Protein AF-A0A087DFX1-F1 (afdb_monomer_lite)

Foldseek 3Di:
DDDDDDDDDDDDDDDDPPDPPPPPDPFAQQDDQCPLLVLLVVLCCVPVVPDDDDPPDRRPSVSVPDLVVLVVLLVVLCVVCVLVDLLSNLVVVLVVVVVVVVVVVPDPPPPPPPPDDPRQQPSLSSNCNSCRRRVPLVSLLSSLLNCLLLACLNRPVSPPPDDPPVVVVCVVVPPPPPPVVVVVLLVVLLVSVVVNCVSCPVPNVVSLVVSLVSCVVCCPGPSNLDDHSNNVNSCVVVLVQVSLLVSQCSNPVVPHDQVSLLVCLVSNCVPPVVSSLCSLCVLVVDCPRPLNVDLDPVSLVSVLVSLVSNCVRVNLVVSLVSLVVSCVVCVVSVVSNVSSVVSNVD

pLDDT: mean 80.33, std 19.15, range [32.19, 97.12]

Radius of gyration: 28.87 Å; chains: 1; bounding box: 100×50×92 Å

Organism: NCBI:txid158787

Secondary structure (DSSP, 8-state):
----PPPPPP------------PPPPPPPP-S-SHHHHHHHHHHHHHH----PPTT----GGGT--HHHHHHHHHHHHHHTTTTSHHHHHHHHHHHHHHHHHHHTT------------STTTHHHHHHHHHHHTT-HHHHHHHHHHHHHHGGGGTSTT-TTS-SSHHHHHTT-TTSS-HHHHHHHHHHHHHHHHHHHHHHGGGHHHHHHHHHHHHHHHTTSGGGSS--HHHHHHHHHTT-HHHHHHHHHHHTTTS--HHHHHHHHHHHTTT-HHHHHHHHHHHHH-TTSHHHH---HHHHHHHHHHHHHHHHHH-HHHHHHHHHHHHHHTTT-HHHHHHHHHHHH-

Structure (mmCIF, N/CA/C/O backbone):
data_AF-A0A087DFX1-F1
#
_entry.id   AF-A0A087DFX1-F1
#
loop_
_atom_site.group_PDB
_atom_site.id
_atom_site.type_symbol
_atom_site.label_atom_id
_atom_site.label_alt_id
_atom_site.label_comp_id
_atom_site.label_asym_id
_atom_site.label_entity_id
_atom_site.label_seq_id
_atom_site.pdbx_PDB_ins_code
_atom_site.Cartn_x
_atom_site.Cartn_y
_atom_site.Cartn_z
_atom_site.occupancy
_atom_site.B_iso_or_equiv
_atom_site.auth_seq_id
_atom_site.auth_comp_id
_atom_site.auth_asym_id
_atom_site.auth_atom_id
_atom_site.pdbx_PDB_model_num
ATOM 1 N N . MET A 1 1 ? 69.824 -25.047 -42.564 1.00 35.78 1 MET A N 1
ATOM 2 C CA . MET A 1 1 ? 69.544 -23.749 -43.206 1.00 35.78 1 MET A CA 1
ATOM 3 C C . MET A 1 1 ? 68.407 -23.956 -44.188 1.00 35.78 1 MET A C 1
ATOM 5 O O . MET A 1 1 ? 68.566 -24.756 -45.096 1.00 35.78 1 MET A O 1
ATOM 9 N N . ASN A 1 2 ? 67.299 -23.268 -43.908 1.00 37.97 2 ASN A N 1
ATOM 10 C CA . ASN A 1 2 ? 66.150 -22.908 -44.745 1.00 37.97 2 ASN A CA 1
ATOM 11 C C . ASN A 1 2 ? 65.329 -24.004 -45.445 1.00 37.97 2 ASN A C 1
ATOM 13 O O . ASN A 1 2 ? 65.629 -24.448 -46.547 1.00 37.97 2 ASN A O 1
ATOM 17 N N . GLU A 1 3 ? 64.238 -24.364 -44.761 1.00 42.69 3 GLU A N 1
ATOM 18 C CA . GLU A 1 3 ? 62.846 -24.115 -45.176 1.00 42.69 3 GLU A CA 1
ATOM 19 C C . GLU A 1 3 ? 62.634 -23.520 -46.581 1.00 42.69 3 GLU A C 1
ATOM 21 O O . GLU A 1 3 ? 63.139 -22.442 -46.875 1.00 42.69 3 GLU A O 1
ATOM 26 N N . HIS A 1 4 ? 61.777 -24.156 -47.385 1.00 43.69 4 HIS A N 1
ATOM 27 C CA . HIS A 1 4 ? 60.617 -23.485 -47.982 1.00 43.69 4 HIS A CA 1
ATOM 28 C C . HIS A 1 4 ? 59.596 -24.522 -48.472 1.00 43.69 4 HIS A C 1
ATOM 30 O O . HIS A 1 4 ? 59.890 -25.382 -49.297 1.00 43.69 4 HIS A O 1
ATOM 36 N N . ALA A 1 5 ? 58.400 -24.430 -47.894 1.00 44.88 5 ALA A N 1
ATOM 37 C CA . ALA A 1 5 ? 57.225 -25.238 -48.172 1.00 44.88 5 ALA A CA 1
ATOM 38 C C . ALA A 1 5 ? 56.493 -24.753 -49.436 1.00 44.88 5 ALA A C 1
ATOM 40 O O . ALA A 1 5 ? 56.293 -23.550 -49.619 1.00 44.88 5 ALA A O 1
ATOM 41 N N . GLU A 1 6 ? 56.057 -25.698 -50.272 1.00 48.00 6 GLU A N 1
ATOM 42 C CA . GLU A 1 6 ? 55.151 -25.466 -51.399 1.00 48.00 6 GLU A CA 1
ATOM 43 C C . GLU A 1 6 ? 53.708 -25.270 -50.913 1.00 48.00 6 GLU A C 1
ATOM 45 O O . GLU A 1 6 ? 53.135 -26.087 -50.191 1.00 48.00 6 GLU A O 1
ATOM 50 N N . LEU A 1 7 ? 53.135 -24.139 -51.322 1.00 43.62 7 LEU A N 1
ATOM 51 C CA . LEU A 1 7 ? 51.779 -23.686 -51.039 1.00 43.62 7 LEU A CA 1
ATOM 52 C C . LEU A 1 7 ? 50.769 -24.303 -52.019 1.00 43.62 7 LEU A C 1
ATOM 54 O O . LEU A 1 7 ? 50.914 -24.195 -53.235 1.00 43.62 7 LEU A O 1
ATOM 58 N N . ALA A 1 8 ? 49.701 -24.877 -51.466 1.00 47.38 8 ALA A N 1
ATOM 59 C CA . ALA A 1 8 ? 48.502 -25.314 -52.179 1.00 47.38 8 ALA A CA 1
ATOM 60 C C . ALA A 1 8 ? 47.674 -24.127 -52.734 1.00 47.38 8 ALA A C 1
ATOM 62 O O . ALA A 1 8 ? 47.676 -23.043 -52.139 1.00 47.38 8 ALA A O 1
ATOM 63 N N . PRO A 1 9 ? 46.893 -24.311 -53.818 1.00 51.72 9 PRO A N 1
ATOM 64 C CA . PRO A 1 9 ? 46.031 -23.263 -54.353 1.00 51.72 9 PRO A CA 1
ATOM 65 C C . PRO A 1 9 ? 44.719 -23.151 -53.556 1.00 51.72 9 PRO A C 1
ATOM 67 O O . PRO A 1 9 ? 43.941 -24.100 -53.452 1.00 51.72 9 PRO A O 1
ATOM 70 N N . LYS A 1 10 ? 44.451 -21.956 -53.013 1.00 45.16 10 LYS A N 1
ATOM 71 C CA . LYS A 1 10 ? 43.160 -21.581 -52.418 1.00 45.16 10 LYS A CA 1
ATOM 72 C C . LYS A 1 10 ? 42.107 -21.388 -53.512 1.00 45.16 10 LYS A C 1
ATOM 74 O O . LYS A 1 10 ? 42.226 -20.510 -54.362 1.00 45.16 10 LYS A O 1
ATOM 79 N N . VAL A 1 11 ? 41.050 -22.190 -53.429 1.00 43.72 11 VAL A N 1
ATOM 80 C CA . VAL A 1 11 ? 39.790 -22.043 -54.164 1.00 43.72 11 VAL A CA 1
ATOM 81 C C . VAL A 1 11 ? 39.104 -20.747 -53.722 1.00 43.72 11 VAL A C 1
ATOM 83 O O . VAL A 1 11 ? 38.684 -20.615 -52.575 1.00 43.72 11 VAL A O 1
ATOM 86 N N . ALA A 1 12 ? 38.989 -19.783 -54.634 1.00 42.34 12 ALA A N 1
ATOM 87 C CA . ALA A 1 12 ? 38.185 -18.583 -54.448 1.00 42.34 12 ALA A CA 1
ATOM 88 C C . ALA A 1 12 ? 36.711 -18.906 -54.749 1.00 42.34 12 ALA A C 1
ATOM 90 O O . ALA A 1 12 ? 36.272 -18.853 -55.898 1.00 42.34 12 ALA A O 1
ATOM 91 N N . GLN A 1 13 ? 35.941 -19.259 -53.718 1.00 44.84 13 GLN A N 1
ATOM 92 C CA . GLN A 1 13 ? 34.481 -19.259 -53.801 1.00 44.84 13 GLN A CA 1
ATOM 93 C C . GLN A 1 13 ? 33.983 -17.809 -53.752 1.00 44.84 13 GLN A C 1
ATOM 95 O O . GLN A 1 13 ? 34.101 -17.122 -52.739 1.00 44.84 13 GLN A O 1
ATOM 100 N N . ARG A 1 14 ? 33.443 -17.342 -54.883 1.00 40.50 14 ARG A N 1
ATOM 101 C CA . ARG A 1 14 ? 32.631 -16.126 -54.974 1.00 40.50 14 ARG A CA 1
ATOM 102 C C . ARG A 1 14 ? 31.331 -16.359 -54.203 1.00 40.50 14 ARG A C 1
ATOM 104 O O . ARG A 1 14 ? 30.479 -17.108 -54.666 1.00 40.50 14 ARG A O 1
ATOM 111 N N . ILE A 1 15 ? 31.191 -15.717 -53.050 1.00 43.69 15 ILE A N 1
ATOM 112 C CA . ILE A 1 15 ? 29.906 -15.572 -52.367 1.00 43.69 15 ILE A CA 1
ATOM 113 C C . ILE A 1 15 ? 29.205 -14.375 -53.018 1.00 43.69 15 ILE A C 1
ATOM 115 O O . ILE A 1 15 ? 29.691 -13.246 -52.937 1.00 43.69 15 ILE A O 1
ATOM 119 N N . SER A 1 16 ? 28.111 -14.639 -53.731 1.00 42.50 16 SER A N 1
ATOM 120 C CA . SER A 1 16 ? 27.197 -13.612 -54.236 1.00 42.50 16 SER A CA 1
ATOM 121 C C . SER A 1 16 ? 26.512 -12.903 -53.060 1.00 42.50 16 SER A C 1
ATOM 123 O O . SER A 1 16 ? 26.089 -13.586 -52.126 1.00 42.50 16 SER A O 1
ATOM 125 N N . PRO A 1 17 ? 26.358 -11.568 -53.083 1.00 44.06 17 PRO A N 1
ATOM 126 C CA . PRO A 1 17 ? 25.597 -10.854 -52.073 1.00 44.06 17 PRO A CA 1
ATOM 127 C C . PRO A 1 17 ? 24.115 -10.917 -52.453 1.00 44.06 17 PRO A C 1
ATOM 129 O O . PRO A 1 17 ? 23.585 -10.002 -53.079 1.00 44.06 17 PRO A O 1
ATOM 132 N N . GLU A 1 18 ? 23.440 -12.013 -52.109 1.00 41.03 18 GLU A N 1
ATOM 133 C CA . GLU A 1 18 ? 21.983 -11.979 -52.012 1.00 41.03 18 GLU A CA 1
ATOM 134 C C . GLU A 1 18 ? 21.636 -11.192 -50.752 1.00 41.03 18 GLU A C 1
ATOM 136 O O . GLU A 1 18 ? 21.858 -11.614 -49.617 1.00 41.03 18 GLU A O 1
ATOM 141 N N . GLN A 1 19 ? 21.185 -9.968 -51.003 1.00 43.06 19 GLN A N 1
ATOM 142 C CA . GLN A 1 19 ? 20.645 -9.036 -50.038 1.00 43.06 19 GLN A CA 1
ATOM 143 C C . GLN A 1 19 ? 19.479 -9.712 -49.313 1.00 43.06 19 GLN A C 1
ATOM 145 O O . GLN A 1 19 ? 18.351 -9.735 -49.798 1.00 43.06 19 GLN A O 1
ATOM 150 N N . SER A 1 20 ? 19.767 -10.254 -48.132 1.00 43.06 20 SER A N 1
ATOM 151 C CA . SER A 1 20 ? 18.762 -10.511 -47.111 1.00 43.06 20 SER A CA 1
ATOM 152 C C . SER A 1 20 ? 18.214 -9.151 -46.689 1.00 43.06 20 SER A C 1
ATOM 154 O O . SER A 1 20 ? 18.783 -8.487 -45.823 1.00 43.06 20 SER A O 1
ATOM 156 N N . ALA A 1 21 ? 17.151 -8.702 -47.354 1.00 43.16 21 ALA A N 1
ATOM 157 C CA . ALA A 1 21 ? 16.302 -7.638 -46.852 1.00 43.16 21 ALA A CA 1
ATOM 158 C C . ALA A 1 21 ? 15.705 -8.143 -45.534 1.00 43.16 21 ALA A C 1
ATOM 160 O O . ALA A 1 21 ? 14.713 -8.865 -45.516 1.00 43.16 21 ALA A O 1
ATOM 161 N N . VAL A 1 22 ? 16.392 -7.838 -44.433 1.00 47.00 22 VAL A N 1
ATOM 162 C CA . VAL A 1 22 ? 15.823 -7.923 -43.095 1.00 47.00 22 VAL A CA 1
ATOM 163 C C . VAL A 1 22 ? 14.663 -6.938 -43.118 1.00 47.00 22 VAL A C 1
ATOM 165 O O . VAL A 1 22 ? 14.887 -5.731 -43.214 1.00 47.00 22 VAL A O 1
ATOM 168 N N . GLU A 1 23 ? 13.433 -7.454 -43.150 1.00 43.62 23 GLU A N 1
ATOM 169 C CA . GLU A 1 23 ? 12.247 -6.637 -42.908 1.00 43.62 23 GLU A CA 1
ATOM 170 C C . GLU A 1 23 ? 12.511 -5.812 -41.642 1.00 43.62 23 GLU A C 1
ATOM 172 O O . GLU A 1 23 ? 12.995 -6.381 -40.655 1.00 43.62 23 GLU A O 1
ATOM 177 N N . PRO A 1 24 ? 12.279 -4.486 -41.658 1.00 46.62 24 PRO A N 1
ATOM 178 C CA . PRO A 1 24 ? 12.473 -3.680 -40.466 1.00 46.62 24 PRO A CA 1
ATOM 179 C C . PRO A 1 24 ? 11.609 -4.292 -39.368 1.00 46.62 24 PRO A C 1
ATOM 181 O O . PRO A 1 24 ? 10.393 -4.413 -39.532 1.00 46.62 24 PRO A O 1
ATOM 184 N N . ALA A 1 25 ? 12.256 -4.757 -38.296 1.00 57.25 25 ALA A N 1
ATOM 185 C CA . ALA A 1 25 ? 11.564 -5.303 -37.142 1.00 57.25 25 ALA A CA 1
ATOM 186 C C . ALA A 1 25 ? 10.488 -4.291 -36.738 1.00 57.25 25 ALA A C 1
ATOM 188 O O . ALA A 1 25 ? 10.801 -3.116 -36.543 1.00 57.25 25 ALA A O 1
ATOM 189 N N . ALA A 1 26 ? 9.228 -4.733 -36.713 1.00 64.81 26 ALA A N 1
ATOM 190 C CA . ALA A 1 26 ? 8.110 -3.872 -36.360 1.00 64.81 26 ALA A CA 1
ATOM 191 C C . ALA A 1 26 ? 8.433 -3.171 -35.037 1.00 64.81 26 ALA A C 1
ATOM 193 O O . ALA A 1 26 ? 8.832 -3.835 -34.075 1.00 64.81 26 ALA A O 1
ATOM 194 N N . GLU A 1 27 ? 8.311 -1.843 -35.012 1.00 65.56 27 GLU A N 1
ATOM 195 C CA . GLU A 1 27 ? 8.604 -1.079 -33.806 1.00 65.56 27 GLU A CA 1
ATOM 196 C C . GLU A 1 27 ? 7.786 -1.618 -32.627 1.00 65.56 27 GLU A C 1
ATOM 198 O O . GLU A 1 27 ? 6.612 -1.975 -32.802 1.00 65.56 27 GLU A O 1
ATOM 203 N N . PRO A 1 28 ? 8.388 -1.711 -31.428 1.00 70.44 28 PRO A N 1
ATOM 204 C CA . PRO A 1 28 ? 7.688 -2.226 -30.268 1.00 70.44 28 PRO A CA 1
ATOM 205 C C . PRO A 1 28 ? 6.452 -1.369 -29.999 1.00 70.44 28 PRO A C 1
ATOM 207 O O . PRO A 1 28 ? 6.525 -0.140 -29.932 1.00 70.44 28 PRO A O 1
ATOM 210 N N . ALA A 1 29 ? 5.306 -2.033 -29.852 1.00 80.06 29 ALA A N 1
ATOM 211 C CA . ALA A 1 29 ? 4.073 -1.365 -29.477 1.00 80.06 29 ALA A CA 1
ATOM 212 C C . ALA A 1 29 ? 4.237 -0.775 -28.072 1.00 80.06 29 ALA A C 1
ATOM 214 O O . ALA A 1 29 ? 4.512 -1.505 -27.117 1.00 80.06 29 ALA A O 1
ATOM 215 N N . VAL A 1 30 ? 4.051 0.540 -27.959 1.00 82.12 30 VAL A N 1
ATOM 216 C CA . VAL A 1 30 ? 4.026 1.239 -26.672 1.00 82.12 30 VAL A CA 1
ATOM 217 C C . VAL A 1 30 ? 2.924 0.636 -25.798 1.00 82.12 30 VAL A C 1
ATOM 219 O O . VAL A 1 30 ? 1.787 0.468 -26.248 1.00 82.12 30 VAL A O 1
ATOM 222 N N . ILE A 1 31 ? 3.255 0.312 -24.550 1.00 85.75 31 ILE A N 1
ATOM 223 C CA . ILE A 1 31 ? 2.311 -0.205 -23.549 1.00 85.75 31 ILE A CA 1
ATOM 224 C C . ILE A 1 31 ? 2.156 0.787 -22.395 1.00 85.75 31 ILE A C 1
ATOM 226 O O . ILE A 1 31 ? 3.056 1.574 -22.128 1.00 85.75 31 ILE A O 1
ATOM 230 N N . GLY A 1 32 ? 1.034 0.715 -21.677 1.00 80.31 32 GLY A N 1
ATOM 231 C CA . GLY A 1 32 ? 0.743 1.612 -20.552 1.00 80.31 32 GLY A CA 1
ATOM 232 C C . GLY A 1 32 ? -0.141 2.798 -20.939 1.00 80.31 32 GLY A C 1
ATOM 233 O O . GLY A 1 32 ? -0.741 2.824 -22.012 1.00 80.31 32 GLY A O 1
ATOM 234 N N . ASP A 1 33 ? -0.271 3.760 -20.026 1.00 79.81 33 ASP A N 1
ATOM 235 C CA . ASP A 1 33 ? -1.064 4.986 -20.214 1.00 79.81 33 ASP A CA 1
ATOM 236 C C . ASP A 1 33 ? -0.207 6.199 -20.620 1.00 79.81 33 ASP A C 1
ATOM 238 O O . ASP A 1 33 ? -0.719 7.315 -20.801 1.00 79.81 33 ASP A O 1
ATOM 242 N N . GLY A 1 34 ? 1.102 5.983 -20.762 1.00 85.00 34 GLY A N 1
ATOM 243 C CA . GLY A 1 34 ? 2.087 6.982 -21.148 1.00 85.00 34 GLY A CA 1
ATOM 244 C C . GLY A 1 34 ? 2.304 8.070 -20.106 1.00 85.00 34 GLY A C 1
ATOM 245 O O . GLY A 1 34 ? 2.807 9.142 -20.441 1.00 85.00 34 GLY A O 1
ATOM 246 N N . GLU A 1 35 ? 1.871 7.843 -18.863 1.00 88.00 35 GLU A N 1
ATOM 247 C CA . GLU A 1 35 ? 2.030 8.793 -17.762 1.00 88.00 35 GLU A CA 1
ATOM 248 C C . GLU A 1 35 ? 3.508 9.053 -17.468 1.00 88.00 35 GLU A C 1
ATOM 250 O O . GLU A 1 35 ? 3.911 10.211 -17.357 1.00 88.00 35 GLU A O 1
ATOM 255 N N . ALA A 1 36 ? 4.330 8.001 -17.430 1.00 89.62 36 ALA A N 1
ATOM 256 C CA . ALA A 1 36 ? 5.760 8.149 -17.201 1.00 89.62 36 ALA A CA 1
ATOM 257 C C . ALA A 1 36 ? 6.455 8.830 -18.383 1.00 89.62 36 ALA A C 1
ATOM 259 O O . ALA A 1 36 ? 7.295 9.705 -18.173 1.00 89.62 36 ALA A O 1
ATOM 260 N N . GLY A 1 37 ? 6.050 8.507 -19.617 1.00 88.81 37 GLY A N 1
ATOM 261 C CA . GLY A 1 37 ? 6.480 9.242 -20.808 1.00 88.81 37 GLY A CA 1
ATOM 262 C C . GLY A 1 37 ? 6.164 10.743 -20.733 1.00 88.81 37 GLY A C 1
ATOM 263 O O . GLY A 1 37 ? 7.028 11.559 -21.051 1.00 88.81 37 GLY A O 1
ATOM 264 N N . ARG A 1 38 ? 4.965 11.123 -20.250 1.00 88.12 38 ARG A N 1
ATOM 265 C CA . ARG A 1 38 ? 4.564 12.541 -20.102 1.00 88.12 38 ARG A CA 1
ATOM 266 C C . ARG A 1 38 ? 5.442 13.233 -19.078 1.00 88.12 38 ARG A C 1
ATOM 268 O O . ARG A 1 38 ? 5.981 14.292 -19.365 1.00 88.12 38 ARG A O 1
ATOM 275 N N . ALA A 1 39 ? 5.629 12.604 -17.922 1.00 88.50 39 ALA A N 1
ATOM 276 C CA . ALA A 1 39 ? 6.473 13.147 -16.867 1.00 88.50 39 ALA A CA 1
ATOM 277 C C . ALA A 1 39 ? 7.935 13.298 -17.324 1.00 88.50 39 ALA A C 1
ATOM 279 O O . ALA A 1 39 ? 8.561 14.319 -17.052 1.00 88.50 39 ALA A O 1
ATOM 280 N N . ALA A 1 40 ? 8.471 12.318 -18.061 1.00 88.62 40 ALA A N 1
ATOM 281 C CA . ALA A 1 40 ? 9.812 12.390 -18.640 1.00 88.62 40 ALA A CA 1
ATOM 282 C C . ALA A 1 40 ? 9.940 13.542 -19.648 1.00 88.62 40 ALA A C 1
ATOM 284 O O . ALA A 1 40 ? 10.932 14.274 -19.620 1.00 88.62 40 ALA A O 1
ATOM 285 N N . TYR A 1 41 ? 8.930 13.729 -20.503 1.00 86.69 41 TYR A N 1
ATOM 286 C CA . TYR A 1 41 ? 8.877 14.836 -21.456 1.00 86.69 41 TYR A CA 1
ATOM 287 C C . TYR A 1 41 ? 8.798 16.192 -20.746 1.00 86.69 41 TYR A C 1
ATOM 289 O O . TYR A 1 41 ? 9.614 17.067 -21.022 1.00 86.69 41 TYR A O 1
ATOM 297 N N . GLU A 1 42 ? 7.864 16.361 -19.807 1.00 85.06 42 GLU A N 1
ATOM 298 C CA . GLU A 1 42 ? 7.692 17.597 -19.031 1.00 85.06 42 GLU A CA 1
ATOM 299 C C . GLU A 1 42 ? 8.974 17.959 -18.278 1.00 85.06 42 GLU A C 1
ATOM 301 O O . GLU A 1 42 ? 9.407 19.112 -18.291 1.00 85.06 42 GLU A O 1
ATOM 306 N N . TYR A 1 43 ? 9.634 16.968 -17.677 1.00 86.62 43 TYR A N 1
ATOM 307 C CA . TYR A 1 43 ? 10.937 17.157 -17.054 1.00 86.62 43 TYR A CA 1
ATOM 308 C C . TYR A 1 43 ? 11.988 17.637 -18.061 1.00 86.62 43 TYR A C 1
ATOM 310 O O . TYR A 1 43 ? 12.680 18.625 -17.808 1.00 86.62 43 TYR A O 1
ATOM 318 N N . ALA A 1 44 ? 12.098 16.975 -19.216 1.00 84.88 44 ALA A N 1
ATOM 319 C CA . ALA A 1 44 ? 13.069 17.346 -20.236 1.00 84.88 44 ALA A CA 1
ATOM 320 C C . ALA A 1 44 ? 12.805 18.758 -20.792 1.00 84.88 44 ALA A C 1
ATOM 322 O O . ALA A 1 44 ? 13.740 19.534 -20.989 1.00 84.88 44 ALA A O 1
ATOM 323 N N . GLN A 1 45 ? 11.537 19.121 -20.980 1.00 81.88 45 GLN A N 1
ATOM 324 C CA . GLN A 1 45 ? 11.112 20.447 -21.415 1.00 81.88 45 GLN A CA 1
ATOM 325 C C . GLN A 1 45 ? 11.484 21.524 -20.393 1.00 81.88 45 GLN A C 1
ATOM 327 O O . GLN A 1 45 ? 12.125 22.513 -20.746 1.00 81.88 45 GLN A O 1
ATOM 332 N N . ASN A 1 46 ? 11.131 21.313 -19.124 1.00 83.31 46 ASN A N 1
ATOM 333 C CA . ASN A 1 46 ? 11.383 22.276 -18.055 1.00 83.31 46 ASN A CA 1
ATOM 334 C C . ASN A 1 46 ? 12.878 22.450 -17.772 1.00 83.31 46 ASN A C 1
ATOM 336 O O . ASN A 1 46 ? 13.314 23.541 -17.411 1.00 83.31 46 ASN A O 1
ATOM 340 N N . ARG A 1 47 ? 13.668 21.379 -17.915 1.00 83.62 47 ARG A N 1
ATOM 341 C CA . ARG A 1 47 ? 15.086 21.379 -17.540 1.00 83.62 47 ARG A CA 1
ATOM 342 C C . ARG A 1 47 ? 16.028 21.762 -18.678 1.00 83.62 47 ARG A C 1
ATOM 344 O O . ARG A 1 47 ? 17.075 22.341 -18.402 1.00 83.62 47 ARG A O 1
ATOM 351 N N . PHE A 1 48 ? 15.679 21.430 -19.920 1.00 82.12 48 PHE A N 1
ATOM 352 C CA . PHE A 1 48 ? 16.548 21.611 -21.089 1.00 82.12 48 PHE A CA 1
ATOM 353 C C . PHE A 1 48 ? 15.965 22.555 -22.150 1.00 82.12 48 PHE A C 1
ATOM 355 O O . PHE A 1 48 ? 16.511 22.629 -23.247 1.00 82.12 48 PHE A O 1
ATOM 362 N N . GLU A 1 49 ? 14.877 23.268 -21.835 1.00 77.12 49 GLU A N 1
ATOM 363 C CA . GLU A 1 49 ? 14.236 24.257 -22.718 1.00 77.12 49 GLU A CA 1
ATOM 364 C C . GLU A 1 49 ? 13.840 23.684 -24.095 1.00 77.12 49 GLU A C 1
ATOM 366 O O . GLU A 1 49 ? 13.908 24.363 -25.122 1.00 77.12 49 GLU A O 1
ATOM 371 N N . LEU A 1 50 ? 13.417 22.413 -24.136 1.00 70.94 50 LEU A N 1
ATOM 372 C CA . LEU A 1 50 ? 12.901 21.807 -25.367 1.00 70.94 50 LEU A CA 1
ATOM 373 C C . LEU A 1 50 ? 11.621 22.529 -25.831 1.00 70.94 50 LEU A C 1
ATOM 375 O O . LEU A 1 50 ? 10.852 23.055 -25.024 1.00 70.94 50 LEU A O 1
ATOM 379 N N . LEU A 1 51 ? 11.385 22.558 -27.148 1.00 62.69 51 LEU A N 1
ATOM 380 C CA . LEU A 1 51 ? 10.225 23.232 -27.743 1.00 62.69 51 LEU A CA 1
ATOM 381 C C . LEU A 1 51 ? 8.906 22.691 -27.172 1.00 62.69 51 LEU A C 1
ATOM 383 O O . LEU A 1 51 ? 8.658 21.484 -27.179 1.00 62.69 51 LEU A O 1
ATOM 387 N N . SER A 1 52 ? 8.047 23.609 -26.727 1.00 57.28 52 SER A N 1
ATOM 388 C CA . SER A 1 52 ? 6.721 23.310 -26.191 1.00 57.28 52 SER A CA 1
ATOM 389 C C . SER A 1 52 ? 5.779 22.819 -27.286 1.00 57.28 52 SER A C 1
ATOM 391 O O . SER A 1 52 ? 5.416 23.586 -28.181 1.00 57.28 52 SER A O 1
ATOM 393 N N . PHE A 1 53 ? 5.320 21.573 -27.193 1.00 55.06 53 PHE A N 1
ATOM 394 C CA . PHE A 1 53 ? 4.189 21.100 -27.991 1.00 55.06 53 PHE A CA 1
ATOM 395 C C . PHE A 1 53 ? 2.867 21.295 -27.234 1.00 55.06 53 PHE A C 1
ATOM 397 O O . PHE A 1 53 ? 2.824 21.341 -26.006 1.00 55.06 53 PHE A O 1
ATOM 404 N N . GLY A 1 54 ? 1.775 21.494 -27.978 1.00 51.66 54 GLY A N 1
ATOM 405 C CA . GLY A 1 54 ? 0.461 21.789 -27.404 1.00 51.66 54 GLY A CA 1
ATOM 406 C C . GLY A 1 54 ? -0.081 20.639 -26.548 1.00 51.66 54 GLY A C 1
ATOM 407 O O . GLY A 1 54 ? 0.050 19.471 -26.908 1.00 51.66 54 GLY A O 1
ATOM 408 N N . ALA A 1 55 ? -0.730 20.979 -25.432 1.00 48.47 55 ALA A N 1
ATOM 409 C CA . ALA A 1 55 ? -1.409 20.016 -24.570 1.00 48.47 55 ALA A CA 1
ATOM 410 C C . ALA A 1 55 ? -2.437 19.197 -25.378 1.00 48.47 55 ALA A C 1
ATOM 412 O O . ALA A 1 55 ? -3.366 19.764 -25.953 1.00 48.47 55 ALA A O 1
ATOM 413 N N . GLY A 1 56 ? -2.269 17.871 -25.421 1.00 53.94 56 GLY A N 1
ATOM 414 C CA . GLY A 1 56 ? -3.213 16.947 -26.068 1.00 53.94 56 GLY A CA 1
ATOM 415 C C . GLY A 1 56 ? -2.626 16.009 -27.125 1.00 53.94 56 GLY A C 1
ATOM 416 O O . GLY A 1 56 ? -3.368 15.193 -27.668 1.00 53.94 56 GLY A O 1
ATOM 417 N N . ILE A 1 57 ? -1.325 16.085 -27.413 1.00 55.72 57 ILE A N 1
ATOM 418 C CA . ILE A 1 57 ? -0.644 15.093 -28.257 1.00 55.72 57 ILE A CA 1
ATOM 419 C C . ILE A 1 57 ? -0.320 13.867 -27.378 1.00 55.72 57 ILE A C 1
ATOM 421 O O . ILE A 1 57 ? 0.178 14.055 -26.263 1.00 55.72 57 ILE A O 1
ATOM 425 N N . PRO A 1 58 ? -0.636 12.623 -27.800 1.00 56.72 58 PRO A N 1
ATOM 426 C CA . PRO A 1 58 ? -0.165 11.426 -27.101 1.00 56.72 58 PRO A CA 1
ATOM 427 C C . PRO A 1 58 ? 1.356 11.494 -26.940 1.00 56.72 58 PRO A C 1
ATOM 429 O O . PRO A 1 58 ? 2.021 12.071 -27.794 1.00 56.72 58 PRO A O 1
ATOM 432 N N . CYS A 1 59 ? 1.900 10.938 -25.853 1.00 62.44 59 CYS A N 1
ATOM 433 C CA . CYS A 1 59 ? 3.347 10.898 -25.649 1.00 62.44 59 CYS A CA 1
ATOM 434 C C . CYS A 1 59 ? 4.044 10.302 -26.854 1.00 62.44 59 CYS A C 1
ATOM 436 O O . CYS A 1 59 ? 4.034 9.087 -27.046 1.00 62.44 59 CYS A O 1
ATOM 438 N N . ASP A 1 60 ? 4.658 11.168 -27.638 1.00 73.62 60 ASP A N 1
ATOM 439 C CA . ASP A 1 60 ? 5.552 10.755 -28.685 1.00 73.62 60 ASP A CA 1
ATOM 440 C C . ASP A 1 60 ? 6.932 10.637 -28.041 1.00 73.62 60 ASP A C 1
ATOM 442 O O . ASP A 1 60 ? 7.672 11.608 -27.889 1.00 73.62 60 ASP A O 1
ATOM 446 N N . TYR A 1 61 ? 7.221 9.437 -27.539 1.00 79.38 61 TYR A N 1
ATOM 447 C CA . TYR A 1 61 ? 8.501 9.107 -26.912 1.00 79.38 61 TYR A CA 1
ATOM 448 C C . TYR A 1 61 ? 9.682 9.393 -27.843 1.00 79.38 61 TYR A C 1
ATOM 450 O O . TYR A 1 61 ? 10.781 9.652 -27.346 1.00 79.38 61 TYR A O 1
ATOM 458 N N . ASP A 1 62 ? 9.441 9.399 -29.157 1.00 82.00 62 ASP A N 1
ATOM 459 C CA . ASP A 1 62 ? 10.444 9.670 -30.181 1.00 82.00 62 ASP A CA 1
ATOM 460 C C . ASP A 1 62 ? 10.812 11.165 -30.235 1.00 82.00 62 ASP A C 1
ATOM 462 O O . ASP A 1 62 ? 11.863 11.524 -30.765 1.00 82.00 62 ASP A O 1
ATOM 466 N N . LEU A 1 63 ? 10.012 12.046 -29.612 1.00 78.56 63 LEU A N 1
ATOM 467 C CA . LEU A 1 63 ? 10.378 13.452 -29.383 1.00 78.56 63 LEU A CA 1
ATOM 468 C C . LEU A 1 63 ? 11.438 13.622 -28.294 1.00 78.56 63 LEU A C 1
ATOM 470 O O . LEU A 1 63 ? 12.132 14.638 -28.281 1.00 78.56 63 LEU A O 1
ATOM 474 N N . ILE A 1 64 ? 11.531 12.675 -27.356 1.00 82.00 64 ILE A N 1
ATOM 475 C CA . ILE A 1 64 ? 12.544 12.712 -26.300 1.00 82.00 64 ILE A CA 1
ATOM 476 C C . ILE A 1 64 ? 13.802 12.007 -26.808 1.00 82.00 64 ILE A C 1
ATOM 478 O O . ILE A 1 64 ? 14.890 12.583 -26.777 1.00 82.00 64 ILE A O 1
ATOM 482 N N . MET A 1 65 ? 13.656 10.747 -27.226 1.00 86.62 65 MET A N 1
ATOM 483 C CA . MET A 1 65 ? 14.758 9.852 -27.572 1.00 86.62 65 MET A CA 1
ATOM 484 C C . MET A 1 65 ? 14.303 8.804 -28.582 1.00 86.62 65 MET A C 1
ATOM 486 O O . MET A 1 65 ? 13.164 8.345 -28.533 1.00 86.62 65 MET A O 1
ATOM 490 N N . ASP A 1 66 ? 15.211 8.371 -29.451 1.00 89.75 66 ASP A N 1
ATOM 491 C CA . ASP A 1 66 ? 14.945 7.241 -30.340 1.00 89.75 66 ASP A CA 1
ATOM 492 C C . ASP A 1 66 ? 14.901 5.896 -29.580 1.00 89.75 66 ASP A C 1
ATOM 494 O O . ASP A 1 66 ? 15.249 5.788 -28.399 1.00 89.75 66 ASP A O 1
ATOM 498 N N . VAL A 1 67 ? 14.463 4.833 -30.261 1.00 90.69 67 VAL A N 1
ATOM 499 C CA . VAL A 1 67 ? 14.335 3.492 -29.661 1.00 90.69 67 VAL A CA 1
ATOM 500 C C . VAL A 1 67 ? 15.666 2.981 -29.093 1.00 90.69 67 VAL A C 1
ATOM 502 O O . VAL A 1 67 ? 15.689 2.462 -27.978 1.00 90.69 67 VAL A O 1
ATOM 505 N N . ALA A 1 68 ? 16.781 3.156 -29.808 1.00 93.06 68 ALA A N 1
ATOM 506 C CA . ALA A 1 68 ? 18.092 2.661 -29.375 1.00 93.06 68 ALA A CA 1
ATOM 507 C C . ALA A 1 68 ? 18.592 3.398 -28.120 1.00 93.06 68 ALA A C 1
ATOM 509 O O . ALA A 1 68 ? 19.218 2.824 -27.224 1.00 93.06 68 ALA A O 1
ATOM 510 N N . GLN A 1 69 ? 18.280 4.684 -28.027 1.00 94.19 69 GLN A N 1
ATOM 511 C CA . GLN A 1 69 ? 18.533 5.512 -26.864 1.00 94.19 69 GLN A CA 1
ATOM 512 C C . GLN A 1 69 ? 17.693 5.075 -25.651 1.00 94.19 69 GLN A C 1
ATOM 514 O O . GLN A 1 69 ? 18.243 4.952 -24.551 1.00 94.19 69 GLN A O 1
ATOM 519 N N . TRP A 1 70 ? 16.406 4.760 -25.837 1.00 94.62 70 TRP A N 1
ATOM 520 C CA . TRP A 1 70 ? 15.563 4.184 -24.780 1.00 94.62 70 TRP A CA 1
ATOM 521 C C . TRP A 1 70 ? 16.074 2.822 -24.301 1.00 94.62 70 TRP A C 1
ATOM 523 O O . TRP A 1 70 ? 16.091 2.562 -23.095 1.00 94.62 70 TRP A O 1
ATOM 533 N N . GLU A 1 71 ? 16.549 1.964 -25.208 1.00 96.12 71 GLU A N 1
ATOM 534 C CA . GLU A 1 71 ? 17.179 0.686 -24.850 1.00 96.12 71 GLU A CA 1
ATOM 535 C C . GLU A 1 71 ? 18.423 0.890 -23.983 1.00 96.12 71 GLU A C 1
ATOM 537 O O . GLU A 1 71 ? 18.574 0.228 -22.950 1.00 96.12 71 GLU A O 1
ATOM 542 N N . CYS A 1 72 ? 19.280 1.840 -24.366 1.00 96.94 72 CYS A N 1
ATOM 543 C CA . CYS A 1 72 ? 20.482 2.194 -23.621 1.00 96.94 72 CYS A CA 1
ATOM 544 C C . CYS A 1 72 ? 20.143 2.703 -22.210 1.00 96.94 72 CYS A C 1
ATOM 546 O O . CYS A 1 72 ? 20.700 2.217 -21.221 1.00 96.94 72 CYS A O 1
ATOM 548 N N . ILE A 1 73 ? 19.179 3.624 -22.090 1.00 94.56 73 ILE A N 1
ATOM 549 C CA . ILE A 1 73 ? 18.724 4.132 -20.789 1.00 94.56 73 ILE A CA 1
ATOM 550 C C . ILE A 1 73 ? 18.151 3.014 -19.925 1.00 94.56 73 ILE A C 1
ATOM 552 O O . ILE A 1 73 ? 18.525 2.907 -18.754 1.00 94.56 73 ILE A O 1
ATOM 556 N N . ARG A 1 74 ? 17.279 2.165 -20.486 1.00 96.62 74 ARG A N 1
ATOM 557 C CA . ARG A 1 74 ? 16.720 1.012 -19.773 1.00 96.62 74 ARG A CA 1
ATOM 558 C C . ARG A 1 74 ? 17.844 0.152 -19.206 1.00 96.62 74 ARG A C 1
ATOM 560 O O . ARG A 1 74 ? 17.814 -0.170 -18.023 1.00 96.62 74 ARG A O 1
ATOM 567 N N . GLU A 1 75 ? 18.846 -0.201 -20.012 1.00 96.88 75 GLU A N 1
ATOM 568 C CA . GLU A 1 75 ? 19.968 -1.029 -19.558 1.00 96.88 75 GLU A CA 1
ATOM 569 C C . GLU A 1 75 ? 20.757 -0.397 -18.410 1.00 96.88 75 GLU A C 1
ATOM 571 O O . GLU A 1 75 ? 21.072 -1.072 -17.423 1.00 96.88 75 GLU A O 1
ATOM 576 N N . VAL A 1 76 ? 21.082 0.890 -18.534 1.00 96.75 76 VAL A N 1
ATOM 577 C CA . VAL A 1 76 ? 21.852 1.620 -17.524 1.00 96.75 76 VAL A CA 1
ATOM 578 C C . VAL A 1 76 ? 21.055 1.728 -16.225 1.00 96.75 76 VAL A C 1
ATOM 580 O O . VAL A 1 76 ? 21.536 1.295 -15.175 1.00 96.75 76 VAL A O 1
ATOM 583 N N . LEU A 1 77 ? 19.821 2.233 -16.281 1.00 95.19 77 LEU A N 1
ATOM 584 C CA . LEU A 1 77 ? 18.991 2.440 -15.093 1.00 95.19 77 LEU A CA 1
ATOM 585 C C . LEU A 1 77 ? 18.606 1.122 -14.422 1.00 95.19 77 LEU A C 1
ATOM 587 O O . LEU A 1 77 ? 18.657 1.022 -13.198 1.00 95.19 77 LEU A O 1
ATOM 591 N N . GLN A 1 78 ? 18.296 0.078 -15.190 1.00 95.94 78 GLN A N 1
ATOM 592 C CA . GLN A 1 78 ? 17.965 -1.231 -14.633 1.00 95.94 78 GLN A CA 1
ATOM 593 C C . GLN A 1 78 ? 19.153 -1.858 -13.884 1.00 95.94 78 GLN A C 1
ATOM 595 O O . GLN A 1 78 ? 18.944 -2.536 -12.878 1.00 95.94 78 GLN A O 1
ATOM 600 N N . ARG A 1 79 ? 20.397 -1.622 -14.327 1.00 95.25 79 ARG A N 1
ATOM 601 C CA . ARG A 1 79 ? 21.605 -2.033 -13.588 1.00 95.25 79 ARG A CA 1
ATOM 602 C C . ARG A 1 79 ? 21.816 -1.174 -12.341 1.00 95.25 79 ARG A C 1
ATOM 604 O O . ARG A 1 79 ? 21.991 -1.730 -11.261 1.00 95.25 79 ARG A O 1
ATOM 611 N N . LEU A 1 80 ? 21.747 0.152 -12.471 1.00 92.19 80 LEU A N 1
ATOM 612 C CA . LEU A 1 80 ? 21.964 1.093 -11.362 1.00 92.19 80 LEU A CA 1
ATOM 613 C C . LEU A 1 80 ? 20.944 0.932 -10.227 1.00 92.19 80 LEU A C 1
ATOM 615 O O . LEU A 1 80 ? 21.294 1.024 -9.053 1.00 92.19 80 LEU A O 1
ATOM 619 N N . LEU A 1 81 ? 19.684 0.676 -10.577 1.00 91.44 81 LEU A N 1
ATOM 620 C CA . LEU A 1 81 ? 18.580 0.471 -9.636 1.00 91.44 81 LEU A CA 1
ATOM 621 C C . LEU A 1 81 ? 18.401 -1.004 -9.263 1.00 91.44 81 LEU A C 1
ATOM 623 O O . LEU A 1 81 ? 17.504 -1.348 -8.498 1.00 91.44 81 LEU A O 1
ATOM 627 N N . THR A 1 82 ? 19.239 -1.894 -9.805 1.00 95.38 82 THR A N 1
ATOM 628 C CA . THR A 1 82 ? 19.159 -3.354 -9.633 1.00 95.38 82 THR A CA 1
ATOM 629 C C . THR A 1 82 ? 17.790 -3.954 -9.995 1.00 95.38 82 THR A C 1
ATOM 631 O O . THR A 1 82 ? 17.455 -5.055 -9.575 1.00 95.38 82 THR A O 1
ATOM 634 N N . MET A 1 83 ? 17.017 -3.276 -10.851 1.00 95.88 83 MET A N 1
ATOM 635 C CA . MET A 1 83 ? 15.638 -3.621 -11.236 1.00 95.88 83 MET A CA 1
ATOM 636 C C . MET A 1 83 ? 15.539 -4.836 -12.185 1.00 95.88 83 MET A C 1
ATOM 638 O O . MET A 1 83 ? 14.479 -5.145 -12.730 1.00 95.88 83 MET A O 1
ATOM 642 N N . GLN A 1 84 ? 16.648 -5.550 -12.407 1.00 94.56 84 GLN A N 1
ATOM 643 C CA . GLN A 1 84 ? 16.636 -6.879 -13.035 1.00 94.56 84 GLN A CA 1
ATOM 644 C C . GLN A 1 84 ? 15.940 -7.903 -12.138 1.00 94.56 84 GLN A C 1
ATOM 646 O O . GLN A 1 84 ? 15.285 -8.813 -12.639 1.00 94.56 84 GLN A O 1
ATOM 651 N N . ASP A 1 85 ? 16.047 -7.715 -10.823 1.00 95.56 85 ASP A N 1
ATOM 652 C CA . ASP A 1 85 ? 15.402 -8.542 -9.821 1.00 95.56 85 ASP A CA 1
ATOM 653 C C . ASP A 1 85 ? 14.761 -7.659 -8.744 1.00 95.56 85 ASP A C 1
ATOM 655 O O . ASP A 1 85 ? 15.400 -6.788 -8.155 1.00 95.56 85 ASP A O 1
ATOM 659 N N . LEU A 1 86 ? 13.472 -7.889 -8.490 1.00 95.88 86 LEU A N 1
ATOM 660 C CA . LEU A 1 86 ? 12.695 -7.076 -7.556 1.00 95.88 86 LEU A CA 1
ATOM 661 C C . LEU A 1 86 ? 13.258 -7.144 -6.128 1.00 95.88 86 LEU A C 1
ATOM 663 O O . LEU A 1 86 ? 13.264 -6.138 -5.424 1.00 95.88 86 LEU A O 1
ATOM 667 N N . GLU A 1 87 ? 13.743 -8.310 -5.696 1.00 96.00 87 GLU A N 1
ATOM 668 C CA . GLU A 1 87 ? 14.298 -8.457 -4.351 1.00 96.00 87 GLU A CA 1
ATOM 669 C C . GLU A 1 87 ? 15.622 -7.700 -4.224 1.00 96.00 87 GLU A C 1
ATOM 671 O O . GLU A 1 87 ? 15.831 -6.977 -3.249 1.00 96.00 87 GLU A O 1
ATOM 676 N N . ALA A 1 88 ? 16.498 -7.813 -5.225 1.00 95.62 88 ALA A N 1
ATOM 677 C CA . ALA A 1 88 ? 17.747 -7.067 -5.270 1.00 95.62 88 ALA A CA 1
ATOM 678 C C . ALA A 1 88 ? 17.508 -5.550 -5.199 1.00 95.62 88 ALA A C 1
ATOM 680 O O . ALA A 1 88 ? 18.207 -4.873 -4.439 1.00 95.62 88 ALA A O 1
ATOM 681 N N . ALA A 1 89 ? 16.495 -5.041 -5.908 1.00 94.44 89 ALA A N 1
ATOM 682 C CA . ALA A 1 89 ? 16.084 -3.639 -5.848 1.00 94.44 89 ALA A CA 1
ATOM 683 C C . ALA A 1 89 ? 15.633 -3.226 -4.442 1.00 94.44 89 ALA A C 1
ATOM 685 O O . ALA A 1 89 ? 16.166 -2.269 -3.879 1.00 94.44 89 ALA A O 1
ATOM 686 N N . VAL A 1 90 ? 14.713 -3.980 -3.833 1.00 93.62 90 VAL A N 1
ATOM 687 C CA . VAL A 1 90 ? 14.213 -3.705 -2.475 1.00 93.62 90 VAL A CA 1
ATOM 688 C C . VAL A 1 90 ? 15.345 -3.736 -1.447 1.00 93.62 90 VAL A C 1
ATOM 690 O O . VAL A 1 90 ? 15.459 -2.825 -0.629 1.00 93.62 90 VAL A O 1
ATOM 693 N N . ARG A 1 91 ? 16.227 -4.738 -1.518 1.00 93.69 91 ARG A N 1
ATOM 694 C CA . ARG A 1 91 ? 17.379 -4.874 -0.620 1.00 93.69 91 ARG A CA 1
ATOM 695 C C . ARG A 1 91 ? 18.353 -3.706 -0.751 1.00 93.69 91 ARG A C 1
ATOM 697 O O . ARG A 1 91 ? 18.814 -3.184 0.260 1.00 93.69 91 ARG A O 1
ATOM 704 N N . THR A 1 92 ? 18.684 -3.307 -1.980 1.00 91.19 92 THR A N 1
ATOM 705 C CA . THR A 1 92 ? 19.588 -2.175 -2.239 1.00 91.19 92 THR A CA 1
ATOM 706 C C . THR A 1 92 ? 19.013 -0.886 -1.664 1.00 91.19 92 THR A C 1
ATOM 708 O O . THR A 1 92 ? 19.729 -0.121 -1.021 1.00 91.19 92 THR A O 1
ATOM 711 N N . SER A 1 93 ? 17.710 -0.675 -1.828 1.00 88.81 93 SER A N 1
ATOM 712 C CA . SER A 1 93 ? 17.005 0.480 -1.277 1.00 88.81 93 SER A CA 1
ATOM 713 C C . SER A 1 93 ? 16.943 0.478 0.248 1.00 88.81 93 SER A C 1
ATOM 715 O O . SER A 1 93 ? 17.240 1.501 0.864 1.00 88.81 93 SER A O 1
ATOM 717 N N . ALA A 1 94 ? 16.653 -0.669 0.869 1.00 87.62 94 ALA A N 1
ATOM 718 C CA . ALA A 1 94 ? 16.702 -0.818 2.322 1.00 87.62 94 ALA A CA 1
ATOM 719 C C . ALA A 1 94 ? 18.109 -0.520 2.869 1.00 87.62 94 ALA A C 1
ATOM 721 O O . ALA A 1 94 ? 18.256 0.217 3.842 1.00 87.62 94 ALA A O 1
ATOM 722 N N . HIS A 1 95 ? 19.153 -1.026 2.202 1.00 88.94 95 HIS A N 1
ATOM 723 C CA . HIS A 1 95 ? 20.540 -0.760 2.574 1.00 88.94 95 HIS A CA 1
ATOM 724 C C . HIS A 1 95 ? 20.897 0.725 2.466 1.00 88.94 95 HIS A C 1
ATOM 726 O O . HIS A 1 95 ? 21.459 1.281 3.407 1.00 88.94 95 HIS A O 1
ATOM 732 N N . ARG A 1 96 ? 20.522 1.379 1.360 1.00 86.25 96 ARG A N 1
ATOM 733 C CA . ARG A 1 96 ? 20.777 2.810 1.149 1.00 86.25 96 ARG A CA 1
ATOM 734 C C . ARG A 1 96 ? 20.063 3.666 2.201 1.00 86.25 96 ARG A C 1
ATOM 736 O O . ARG A 1 96 ? 20.672 4.575 2.748 1.00 86.25 96 ARG A O 1
ATOM 743 N N . CYS A 1 97 ? 18.820 3.323 2.543 1.00 84.31 97 CYS A N 1
ATOM 744 C CA . CYS A 1 97 ? 18.069 3.975 3.619 1.00 84.31 97 CYS A CA 1
ATOM 745 C C . CYS A 1 97 ? 18.771 3.824 4.982 1.00 84.31 97 CYS A C 1
ATOM 747 O O . CYS A 1 97 ? 18.921 4.800 5.713 1.00 84.31 97 CYS A O 1
ATOM 749 N N . MET A 1 98 ? 19.267 2.627 5.317 1.00 85.00 98 MET A N 1
ATOM 750 C CA . MET A 1 98 ? 20.032 2.416 6.554 1.00 85.00 98 MET A CA 1
ATOM 751 C C . MET A 1 98 ? 21.351 3.196 6.582 1.00 85.00 98 MET A C 1
ATOM 753 O O . MET A 1 98 ? 21.690 3.756 7.621 1.00 85.00 98 MET A O 1
ATOM 757 N N . GLN A 1 99 ? 22.085 3.239 5.465 1.00 85.44 99 GLN A N 1
ATOM 758 C CA . GLN A 1 99 ? 23.322 4.018 5.354 1.00 85.44 99 GLN A CA 1
ATOM 759 C C . GLN A 1 99 ? 23.053 5.506 5.574 1.00 85.44 99 GLN A C 1
ATOM 761 O O . GLN A 1 99 ? 23.687 6.113 6.424 1.00 85.44 99 GLN A O 1
ATOM 766 N N . GLN A 1 100 ? 22.040 6.061 4.907 1.00 82.00 100 GLN A N 1
ATOM 767 C CA . GLN A 1 100 ? 21.654 7.463 5.076 1.00 82.00 100 GLN A CA 1
ATOM 768 C C . GLN A 1 100 ? 21.280 7.798 6.523 1.00 82.00 100 GLN A C 1
ATOM 770 O O . GLN A 1 100 ? 21.673 8.842 7.034 1.00 82.00 100 GLN A O 1
ATOM 775 N N . LEU A 1 101 ? 20.558 6.908 7.212 1.00 81.50 101 LEU A N 1
ATOM 776 C CA . LEU A 1 101 ? 20.248 7.096 8.631 1.00 81.50 101 LEU A CA 1
ATOM 777 C C . LEU A 1 101 ? 21.511 7.080 9.501 1.00 81.50 101 LEU A C 1
ATOM 779 O O . LEU A 1 101 ? 21.620 7.890 10.420 1.00 81.50 101 LEU A O 1
ATOM 783 N N . ALA A 1 102 ? 22.469 6.200 9.203 1.00 83.31 102 ALA A N 1
ATOM 784 C CA . ALA A 1 102 ? 23.749 6.163 9.902 1.00 83.31 102 ALA A CA 1
ATOM 785 C C . ALA A 1 102 ? 24.566 7.445 9.663 1.00 83.31 102 ALA A C 1
ATOM 787 O O . ALA A 1 102 ? 25.061 8.032 10.624 1.00 83.31 102 ALA A O 1
ATOM 788 N N . ASP A 1 103 ? 24.630 7.914 8.416 1.00 80.81 103 ASP A N 1
ATOM 789 C CA . ASP A 1 103 ? 25.373 9.116 8.024 1.00 80.81 103 ASP A CA 1
ATOM 790 C C . ASP A 1 103 ? 24.738 10.387 8.613 1.00 80.81 103 ASP A C 1
ATOM 792 O O . ASP A 1 103 ? 25.444 11.270 9.096 1.00 80.81 103 ASP A O 1
ATOM 796 N N . SER A 1 104 ? 23.402 10.447 8.684 1.00 76.75 104 SER A N 1
ATOM 797 C CA . SER A 1 104 ? 22.667 11.567 9.296 1.00 76.75 104 SER A CA 1
ATOM 798 C C . SER A 1 104 ? 22.907 11.732 10.802 1.00 76.75 104 SER A C 1
ATOM 800 O O . SER A 1 104 ? 22.653 12.798 11.354 1.00 76.75 104 SER A O 1
ATOM 802 N N . CYS A 1 105 ? 23.413 10.698 11.483 1.00 70.50 105 CYS A N 1
ATOM 803 C CA . CYS A 1 105 ? 23.793 10.785 12.894 1.00 70.50 105 CYS A CA 1
ATOM 804 C C . CYS A 1 105 ? 25.234 11.294 13.095 1.00 70.50 105 CYS A C 1
ATOM 806 O O . CYS A 1 105 ? 25.642 11.487 14.241 1.00 70.50 105 CYS A O 1
ATOM 808 N N . GLY A 1 106 ? 26.013 11.443 12.015 1.00 60.25 106 GLY A N 1
ATOM 809 C CA . GLY A 1 106 ? 27.468 11.578 12.061 1.00 60.25 106 GLY A CA 1
ATOM 810 C C . GLY A 1 106 ? 28.011 13.002 12.142 1.00 60.25 106 GLY A C 1
ATOM 811 O O . GLY A 1 106 ? 28.969 13.210 12.872 1.00 60.25 106 GLY A O 1
ATOM 812 N N . GLU A 1 107 ? 27.436 13.979 11.440 1.00 54.91 107 GLU A N 1
ATOM 813 C CA . GLU A 1 107 ? 27.980 15.342 11.313 1.00 54.91 107 GLU A CA 1
ATOM 814 C C . GLU A 1 107 ? 26.933 16.262 10.649 1.00 54.91 107 GLU A C 1
ATOM 816 O O . GLU A 1 107 ? 26.115 15.776 9.867 1.00 54.91 107 GLU A O 1
ATOM 821 N N . ASP A 1 108 ? 26.979 17.579 10.916 1.00 47.69 108 ASP A N 1
ATOM 822 C CA . ASP A 1 108 ? 26.228 18.638 10.203 1.00 47.69 108 ASP A CA 1
ATOM 823 C C . ASP A 1 108 ? 26.708 18.744 8.737 1.00 47.69 108 ASP A C 1
ATOM 825 O O . ASP A 1 108 ? 27.234 19.766 8.289 1.00 47.69 108 ASP A O 1
ATOM 829 N N . SER A 1 109 ? 26.583 17.665 7.964 1.00 49.00 109 SER A N 1
ATOM 830 C CA . SER A 1 109 ? 26.740 17.736 6.520 1.00 49.00 109 SER A CA 1
ATOM 831 C C . SER A 1 109 ? 25.567 18.539 5.986 1.00 49.00 109 SER A C 1
ATOM 833 O O . SER A 1 109 ? 24.432 18.064 5.952 1.00 49.00 109 SER A O 1
ATOM 835 N N . ALA A 1 110 ? 25.855 19.770 5.561 1.00 47.94 110 ALA A N 1
ATOM 836 C CA . ALA A 1 110 ? 25.059 20.456 4.562 1.00 47.94 110 ALA A CA 1
ATOM 837 C C . ALA A 1 110 ? 25.047 19.550 3.328 1.00 47.94 110 ALA A C 1
ATOM 839 O O . ALA A 1 110 ? 25.957 19.582 2.502 1.00 47.94 110 ALA A O 1
ATOM 840 N N . VAL A 1 111 ? 24.065 18.655 3.275 1.00 49.56 111 VAL A N 1
ATOM 841 C CA . VAL A 1 111 ? 23.762 17.908 2.070 1.00 49.56 111 VAL A CA 1
ATOM 842 C C . VAL A 1 111 ? 23.350 18.983 1.081 1.00 49.56 111 VAL A C 1
ATOM 844 O O . VAL A 1 111 ? 22.290 19.587 1.239 1.00 49.56 111 VAL A O 1
ATOM 847 N N . ASP A 1 112 ? 24.237 19.284 0.129 1.00 42.50 112 ASP A N 1
ATOM 848 C CA . ASP A 1 112 ? 23.830 19.919 -1.115 1.00 42.50 112 ASP A CA 1
ATOM 849 C C . ASP A 1 112 ? 22.659 19.082 -1.605 1.00 42.50 112 ASP A C 1
ATOM 851 O O . ASP A 1 112 ? 22.816 17.909 -1.958 1.00 42.50 112 ASP A O 1
ATOM 855 N N . ASP A 1 113 ? 21.473 19.666 -1.487 1.00 45.47 113 ASP A N 1
ATOM 856 C CA . ASP A 1 113 ? 20.229 19.102 -1.944 1.00 45.47 113 ASP A CA 1
ATOM 857 C C . ASP A 1 113 ? 20.386 18.904 -3.451 1.00 45.47 113 ASP A C 1
ATOM 859 O O . ASP A 1 113 ? 20.089 19.775 -4.263 1.00 45.47 113 ASP A O 1
ATOM 863 N N . VAL A 1 114 ? 20.864 17.723 -3.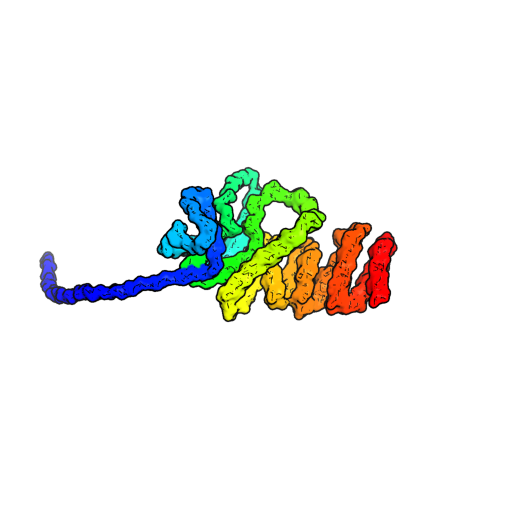845 1.00 45.34 114 VAL A N 1
ATOM 864 C CA . VAL A 1 114 ? 20.651 17.181 -5.189 1.00 45.34 114 VAL A CA 1
ATOM 865 C C . VAL A 1 114 ? 19.182 16.727 -5.292 1.00 45.34 114 VAL A C 1
ATOM 867 O O . VAL A 1 114 ? 18.853 15.741 -5.946 1.00 45.34 114 VAL A O 1
ATOM 870 N N . GLY A 1 115 ? 18.272 17.435 -4.624 1.00 45.47 115 GLY A N 1
ATOM 871 C CA . GLY A 1 115 ? 16.872 17.551 -4.957 1.00 45.47 115 GLY A CA 1
ATOM 872 C C . GLY A 1 115 ? 16.740 18.352 -6.241 1.00 45.47 115 GLY A C 1
ATOM 873 O O . GLY A 1 115 ? 16.418 19.531 -6.230 1.00 45.47 115 GLY A O 1
ATOM 874 N N . ASP A 1 116 ? 16.999 17.692 -7.366 1.00 50.97 116 ASP A N 1
ATOM 875 C CA . ASP A 1 116 ? 16.090 17.778 -8.507 1.00 50.97 116 ASP A CA 1
ATOM 876 C C . ASP A 1 116 ? 16.385 16.601 -9.449 1.00 50.97 116 ASP A C 1
ATOM 878 O O . ASP A 1 116 ? 17.506 16.450 -9.947 1.00 50.97 116 ASP A O 1
ATOM 882 N N . PRO A 1 117 ? 15.386 15.741 -9.687 1.00 53.44 117 PRO A N 1
ATOM 883 C CA . PRO A 1 117 ? 14.487 16.098 -10.768 1.00 53.44 117 PRO A CA 1
ATOM 884 C C . PRO A 1 117 ? 13.024 15.964 -10.349 1.00 53.44 117 PRO A C 1
ATOM 886 O O . PRO A 1 117 ? 12.627 14.919 -9.845 1.00 53.44 117 PRO A O 1
ATOM 889 N N . SER A 1 118 ? 12.234 16.992 -10.640 1.00 68.38 118 SER A N 1
ATOM 890 C CA . SER A 1 118 ? 10.769 17.166 -10.585 1.00 68.38 118 SER A CA 1
ATOM 891 C C . SER A 1 118 ? 9.889 16.018 -11.126 1.00 68.38 118 SER A C 1
ATOM 893 O O . SER A 1 118 ? 8.679 16.168 -11.286 1.00 68.38 118 SER A O 1
ATOM 895 N N . LEU A 1 119 ? 10.475 14.855 -11.393 1.00 76.44 119 LEU A N 1
ATOM 896 C CA . LEU A 1 119 ? 9.830 13.606 -11.747 1.00 76.44 119 LEU A CA 1
ATOM 897 C C . LEU A 1 119 ? 9.159 12.958 -10.522 1.00 76.44 119 LEU A C 1
ATOM 899 O O . LEU A 1 119 ? 9.805 12.832 -9.479 1.00 76.44 119 LEU A O 1
ATOM 903 N N . PRO A 1 120 ? 7.923 12.435 -10.657 1.00 73.88 120 PRO A N 1
ATOM 904 C CA . PRO A 1 120 ? 7.166 11.836 -9.555 1.00 73.88 120 PRO A CA 1
ATOM 905 C C . PRO A 1 120 ? 7.900 10.756 -8.744 1.00 73.88 120 PRO A C 1
ATOM 907 O O . PRO A 1 120 ? 7.663 10.667 -7.547 1.00 73.88 120 PRO A O 1
ATOM 910 N N . HIS A 1 121 ? 8.789 9.970 -9.372 1.00 79.88 121 HIS A N 1
ATOM 911 C CA . HIS A 1 121 ? 9.605 8.924 -8.722 1.00 79.88 121 HIS A CA 1
ATOM 912 C C . HIS A 1 121 ? 11.095 9.043 -9.075 1.00 79.88 121 HIS A C 1
ATOM 914 O O . HIS A 1 121 ? 11.821 8.041 -9.134 1.00 79.88 121 HIS A O 1
ATOM 920 N N . GLY A 1 122 ? 11.557 10.252 -9.406 1.00 86.75 122 GLY A N 1
ATOM 921 C CA . GLY A 1 122 ? 12.923 10.488 -9.871 1.00 86.75 122 GLY A CA 1
ATOM 922 C C . GLY A 1 122 ? 13.299 9.598 -11.064 1.00 86.75 122 GLY A C 1
ATOM 923 O O . GLY A 1 122 ? 12.551 9.448 -12.031 1.00 86.75 122 GLY A O 1
ATOM 924 N N . TRP A 1 123 ? 14.459 8.941 -10.981 1.00 89.81 123 TRP A N 1
ATOM 925 C CA . TRP A 1 123 ? 14.966 8.056 -12.039 1.00 89.81 123 TRP A CA 1
ATOM 926 C C . TRP A 1 123 ? 14.101 6.818 -12.311 1.00 89.81 123 TRP A C 1
ATOM 928 O O . TRP A 1 123 ? 14.188 6.254 -13.402 1.00 89.81 123 TRP A O 1
ATOM 938 N N . LEU A 1 124 ? 13.253 6.396 -11.365 1.00 91.75 124 LEU A N 1
ATOM 939 C CA . LEU A 1 124 ? 12.324 5.290 -11.613 1.00 91.75 124 LEU A CA 1
ATOM 940 C C . LEU A 1 124 ? 11.255 5.678 -12.639 1.00 91.75 124 LEU A C 1
ATOM 942 O O . LEU A 1 124 ? 10.854 4.816 -13.410 1.00 91.75 124 LEU A O 1
ATOM 946 N N . THR A 1 125 ? 10.859 6.954 -12.715 1.00 92.31 125 THR A N 1
ATOM 947 C CA . THR A 1 125 ? 9.928 7.440 -13.746 1.00 92.31 125 THR A CA 1
ATOM 948 C C . THR A 1 125 ? 10.533 7.323 -15.146 1.00 92.31 125 THR A C 1
ATOM 950 O O . THR A 1 125 ? 9.856 6.894 -16.073 1.00 92.31 125 THR A O 1
ATOM 953 N N . ILE A 1 126 ? 11.825 7.631 -15.312 1.00 93.94 126 ILE A N 1
ATOM 954 C CA . ILE A 1 126 ? 12.509 7.453 -16.605 1.00 93.94 126 ILE A CA 1
ATOM 955 C C . ILE A 1 126 ? 12.597 5.969 -16.978 1.00 93.94 126 ILE A C 1
ATOM 957 O O . ILE A 1 126 ? 12.401 5.607 -18.136 1.00 93.94 126 ILE A O 1
ATOM 961 N N . LEU A 1 127 ? 12.863 5.098 -16.000 1.00 95.81 127 LEU A N 1
ATOM 962 C CA . LEU A 1 127 ? 12.884 3.656 -16.236 1.00 95.81 127 LEU A CA 1
ATOM 963 C C . LEU A 1 127 ? 11.489 3.108 -16.590 1.00 95.81 127 LEU A C 1
ATOM 965 O O . LEU A 1 127 ? 11.384 2.272 -17.484 1.00 95.81 127 LEU A O 1
ATOM 969 N N . GLU A 1 128 ? 10.429 3.591 -15.936 1.00 95.62 128 GLU A N 1
ATOM 970 C CA . GLU A 1 128 ? 9.040 3.277 -16.293 1.00 95.62 128 GLU A CA 1
ATOM 971 C C . GLU A 1 128 ? 8.749 3.686 -17.742 1.00 95.62 128 GLU A C 1
ATOM 973 O O . GLU A 1 128 ? 8.333 2.842 -18.531 1.00 95.62 128 GLU A O 1
ATOM 978 N N . ALA A 1 129 ? 9.073 4.927 -18.124 1.00 94.81 129 ALA A N 1
ATOM 979 C CA . ALA A 1 129 ? 8.891 5.430 -19.487 1.00 94.81 129 ALA A CA 1
ATOM 980 C C . ALA A 1 129 ? 9.637 4.579 -20.530 1.00 94.81 129 ALA A C 1
ATOM 982 O O . ALA A 1 129 ? 9.096 4.273 -21.593 1.00 94.81 129 ALA A O 1
ATOM 983 N N . ALA A 1 130 ? 10.860 4.143 -20.212 1.00 96.06 130 ALA A N 1
ATOM 984 C CA . ALA A 1 130 ? 11.631 3.266 -21.085 1.00 96.06 130 ALA A CA 1
ATOM 985 C C . ALA A 1 130 ? 10.950 1.899 -21.268 1.00 96.06 130 ALA A C 1
ATOM 987 O O . ALA A 1 130 ? 10.888 1.384 -22.383 1.00 96.06 130 ALA A O 1
ATOM 988 N N . TYR A 1 131 ? 10.406 1.308 -20.199 1.00 96.56 131 TYR A N 1
ATOM 989 C CA . TYR A 1 131 ? 9.660 0.055 -20.310 1.00 96.56 131 TYR A CA 1
ATOM 990 C C . TYR A 1 131 ? 8.341 0.215 -21.080 1.00 96.56 131 TYR A C 1
ATOM 992 O O . TYR A 1 131 ? 8.012 -0.667 -21.875 1.00 96.56 131 TYR A O 1
ATOM 1000 N N . GLU A 1 132 ? 7.622 1.328 -20.898 1.00 95.06 132 GLU A N 1
ATOM 1001 C CA . GLU A 1 132 ? 6.424 1.665 -21.680 1.00 95.06 132 GLU A CA 1
ATOM 1002 C C . GLU A 1 132 ? 6.743 1.740 -23.180 1.00 95.06 132 GLU A C 1
ATOM 1004 O O . GLU A 1 132 ? 6.111 1.043 -23.979 1.00 95.06 132 GLU A O 1
ATOM 1009 N N . ARG A 1 133 ? 7.766 2.523 -23.565 1.00 93.62 133 ARG A N 1
ATOM 1010 C CA . ARG A 1 133 ? 8.164 2.710 -24.972 1.00 93.62 133 ARG A CA 1
ATOM 1011 C C . ARG A 1 133 ? 8.623 1.416 -25.634 1.00 93.62 133 ARG A C 1
ATOM 1013 O O . ARG A 1 133 ? 8.324 1.180 -26.803 1.00 93.62 133 ARG A O 1
ATOM 1020 N N . LEU A 1 134 ? 9.360 0.588 -24.899 1.00 94.62 134 LEU A N 1
ATOM 1021 C CA . LEU A 1 134 ? 9.942 -0.649 -25.420 1.00 94.62 134 LEU A CA 1
ATOM 1022 C C . LEU A 1 134 ? 8.985 -1.847 -25.348 1.00 94.62 134 LEU A C 1
ATOM 1024 O O . LEU A 1 134 ? 9.374 -2.950 -25.733 1.00 94.62 134 LEU A O 1
ATOM 1028 N N . GLY A 1 135 ? 7.759 -1.671 -24.846 1.00 93.75 135 GLY A N 1
ATOM 1029 C CA . GLY A 1 135 ? 6.811 -2.777 -24.703 1.00 93.75 135 GLY A CA 1
ATOM 1030 C C . GLY A 1 135 ? 7.229 -3.815 -23.650 1.00 93.75 135 GLY A C 1
ATOM 1031 O O . GLY A 1 135 ? 6.775 -4.961 -23.697 1.00 93.75 135 GLY A O 1
ATOM 1032 N N . ASP A 1 136 ? 8.100 -3.459 -22.696 1.00 95.56 136 ASP A N 1
ATOM 1033 C CA . ASP A 1 136 ? 8.630 -4.387 -21.689 1.00 95.56 136 ASP A CA 1
ATOM 1034 C C . ASP A 1 136 ? 7.666 -4.537 -20.507 1.00 95.56 136 ASP A C 1
ATOM 1036 O O . ASP A 1 136 ? 7.799 -3.943 -19.432 1.00 95.56 136 ASP A O 1
ATOM 1040 N N . LYS A 1 137 ? 6.677 -5.404 -20.717 1.00 95.81 137 LYS A N 1
ATOM 1041 C CA . LYS A 1 137 ? 5.654 -5.741 -19.728 1.00 95.81 137 LYS A CA 1
ATOM 1042 C C . LYS A 1 137 ? 6.241 -6.273 -18.416 1.00 95.81 137 LYS A C 1
ATOM 1044 O O . LYS A 1 137 ? 5.751 -5.939 -17.339 1.00 95.81 137 LYS A O 1
ATOM 1049 N N . ALA A 1 138 ? 7.281 -7.103 -18.491 1.00 95.56 138 ALA A N 1
ATOM 1050 C CA . ALA A 1 138 ? 7.894 -7.697 -17.307 1.00 95.56 138 ALA A CA 1
ATOM 1051 C C . ALA A 1 138 ? 8.647 -6.641 -16.482 1.00 95.56 138 ALA A C 1
ATOM 1053 O O . ALA A 1 138 ? 8.594 -6.671 -15.251 1.00 95.56 138 ALA A O 1
ATOM 1054 N N . GLY A 1 139 ? 9.323 -5.706 -17.156 1.00 96.38 139 GLY A N 1
ATOM 1055 C CA . GLY A 1 139 ? 9.926 -4.517 -16.557 1.00 96.38 139 GLY A CA 1
ATOM 1056 C C . GLY A 1 139 ? 8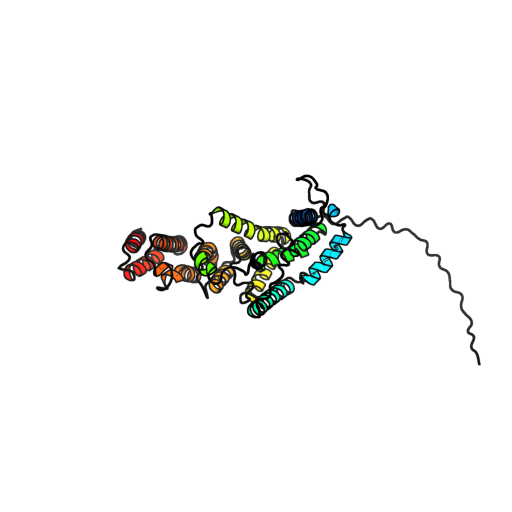.915 -3.671 -15.793 1.00 96.38 139 GLY A C 1
ATOM 1057 O O . GLY A 1 139 ? 9.109 -3.432 -14.599 1.00 96.38 139 GLY A O 1
ATOM 1058 N N . LEU A 1 140 ? 7.795 -3.314 -16.429 1.00 96.31 140 LEU A N 1
ATOM 1059 C CA . LEU A 1 140 ? 6.730 -2.540 -15.778 1.00 96.31 140 LEU A CA 1
ATOM 1060 C C . LEU A 1 140 ? 6.139 -3.248 -14.557 1.00 96.31 140 LEU A C 1
ATOM 1062 O O . LEU A 1 140 ? 5.970 -2.623 -13.510 1.00 96.31 140 LEU A O 1
ATOM 1066 N N . CYS A 1 141 ? 5.887 -4.560 -14.640 1.00 96.81 141 CYS A N 1
ATOM 1067 C CA . CYS A 1 141 ? 5.412 -5.319 -13.483 1.00 96.81 141 CYS A CA 1
ATOM 1068 C C . CYS A 1 141 ? 6.381 -5.218 -12.292 1.00 96.81 141 CYS A C 1
ATOM 1070 O O . CYS A 1 141 ? 5.941 -5.042 -11.155 1.00 96.81 141 CYS A O 1
ATOM 1072 N N . ARG A 1 142 ? 7.700 -5.289 -12.534 1.00 96.94 142 ARG A N 1
ATOM 1073 C CA . ARG A 1 142 ? 8.702 -5.132 -11.467 1.00 96.94 142 ARG A CA 1
ATOM 1074 C C . ARG A 1 142 ? 8.681 -3.727 -10.871 1.00 96.94 142 ARG A C 1
ATOM 1076 O O . ARG A 1 142 ? 8.701 -3.610 -9.650 1.00 96.94 142 ARG A O 1
ATOM 1083 N N . VAL A 1 143 ? 8.591 -2.684 -11.697 1.00 95.88 143 VAL A N 1
ATOM 1084 C CA . VAL A 1 143 ? 8.544 -1.289 -11.221 1.00 95.88 143 VAL A CA 1
ATOM 1085 C C . VAL A 1 143 ? 7.305 -1.033 -10.361 1.00 95.88 143 VAL A C 1
ATOM 1087 O O . VAL A 1 143 ? 7.426 -0.496 -9.263 1.00 95.88 143 VAL A O 1
ATOM 1090 N N . TYR A 1 144 ? 6.122 -1.487 -10.782 1.00 95.94 144 TYR A N 1
ATOM 1091 C CA . TYR A 1 144 ? 4.905 -1.289 -9.989 1.00 95.94 144 TYR A CA 1
ATOM 1092 C C . TYR A 1 144 ? 4.880 -2.117 -8.708 1.00 95.94 144 TYR A C 1
ATOM 1094 O O . TYR A 1 144 ? 4.464 -1.610 -7.666 1.00 95.94 144 TYR A O 1
ATOM 1102 N N . ALA A 1 145 ? 5.379 -3.355 -8.739 1.00 96.75 145 ALA A N 1
ATOM 1103 C CA . ALA A 1 145 ? 5.564 -4.134 -7.519 1.00 96.75 145 ALA A CA 1
ATOM 1104 C C . ALA A 1 145 ? 6.528 -3.428 -6.552 1.00 96.75 145 ALA A C 1
ATOM 1106 O O . ALA A 1 145 ? 6.244 -3.335 -5.358 1.00 96.75 145 ALA A O 1
ATOM 1107 N N . TYR A 1 146 ? 7.622 -2.862 -7.069 1.00 95.06 146 TYR A N 1
ATOM 1108 C CA . TYR A 1 146 ? 8.567 -2.075 -6.285 1.00 95.06 146 TYR A CA 1
ATOM 1109 C C . TYR A 1 146 ? 7.892 -0.852 -5.645 1.00 95.06 146 TYR A C 1
ATOM 1111 O O . TYR A 1 146 ? 7.988 -0.687 -4.430 1.00 95.06 146 TYR A O 1
ATOM 1119 N N . TYR A 1 147 ? 7.121 -0.065 -6.406 1.00 93.31 147 TYR A N 1
ATOM 1120 C CA . TYR A 1 147 ? 6.363 1.075 -5.876 1.00 93.31 147 TYR A CA 1
ATOM 1121 C C . TYR A 1 147 ? 5.377 0.691 -4.774 1.00 93.31 147 TYR A C 1
ATOM 1123 O O . TYR A 1 147 ? 5.207 1.455 -3.823 1.00 93.31 147 TYR A O 1
ATOM 1131 N N . ILE A 1 148 ? 4.721 -0.468 -4.883 1.00 94.38 148 ILE A N 1
ATOM 1132 C CA . ILE A 1 148 ? 3.814 -0.973 -3.844 1.00 94.38 148 ILE A CA 1
ATOM 1133 C C . ILE A 1 148 ? 4.596 -1.323 -2.573 1.00 94.38 148 ILE A C 1
ATOM 1135 O O . ILE A 1 148 ? 4.170 -0.962 -1.477 1.00 94.38 148 ILE A O 1
ATOM 1139 N N . ILE A 1 149 ? 5.747 -1.986 -2.709 1.00 93.62 149 ILE A N 1
ATOM 1140 C CA . ILE A 1 149 ? 6.578 -2.428 -1.580 1.00 93.62 149 ILE A CA 1
ATOM 1141 C C . ILE A 1 149 ? 7.175 -1.234 -0.831 1.00 93.62 149 ILE A C 1
ATOM 1143 O O . ILE A 1 149 ? 7.065 -1.171 0.393 1.00 93.62 149 ILE A O 1
ATOM 1147 N N . THR A 1 150 ? 7.777 -0.276 -1.540 1.00 89.06 150 THR A N 1
ATOM 1148 C CA . THR A 1 150 ? 8.459 0.865 -0.905 1.00 89.06 150 THR A CA 1
ATOM 1149 C C . THR A 1 150 ? 7.500 1.943 -0.411 1.00 89.06 150 THR A C 1
ATOM 1151 O O . THR A 1 150 ? 7.865 2.740 0.452 1.00 89.06 150 THR A O 1
ATOM 1154 N N . GLY A 1 151 ? 6.264 1.967 -0.921 1.00 86.81 151 GLY A N 1
ATOM 1155 C CA . GLY A 1 151 ? 5.276 2.975 -0.550 1.00 86.81 151 GLY A CA 1
ATOM 1156 C C . GLY A 1 151 ? 5.709 4.388 -0.948 1.00 86.81 151 GLY A C 1
ATOM 1157 O O . GLY A 1 151 ? 6.585 4.572 -1.791 1.00 86.81 151 GLY A O 1
ATOM 1158 N N . ASP A 1 152 ? 5.113 5.384 -0.296 1.00 73.50 152 ASP A N 1
ATOM 1159 C CA . ASP A 1 152 ? 5.459 6.804 -0.473 1.00 73.50 152 ASP A CA 1
ATOM 1160 C C . ASP A 1 152 ? 6.714 7.208 0.339 1.00 73.50 152 ASP A C 1
ATOM 1162 O O . ASP A 1 152 ? 7.134 8.362 0.324 1.00 73.50 152 ASP A O 1
ATOM 1166 N N . GLY A 1 153 ? 7.325 6.270 1.080 1.00 60.31 153 GLY A N 1
ATOM 1167 C CA . GLY A 1 153 ? 8.442 6.542 1.993 1.00 60.31 153 GLY A CA 1
ATOM 1168 C C . GLY A 1 153 ? 9.725 7.017 1.305 1.00 60.31 153 GLY A C 1
ATOM 1169 O O . GLY A 1 153 ? 10.545 7.664 1.946 1.00 60.31 153 GLY A O 1
ATOM 1170 N N . MET A 1 154 ? 9.884 6.740 0.009 1.00 52.62 154 MET A N 1
ATOM 1171 C CA . MET A 1 154 ? 10.999 7.246 -0.801 1.00 52.62 154 MET A CA 1
ATOM 1172 C C . MET A 1 154 ? 10.722 8.632 -1.395 1.00 52.62 154 MET A C 1
ATOM 1174 O O . MET A 1 154 ? 11.667 9.384 -1.612 1.00 52.62 154 MET A O 1
ATOM 1178 N N . ASP A 1 155 ? 9.453 8.995 -1.597 1.00 48.56 155 ASP A N 1
ATOM 1179 C CA . ASP A 1 155 ? 9.078 10.229 -2.300 1.00 48.56 155 ASP A CA 1
ATOM 1180 C C . ASP A 1 155 ? 9.226 11.467 -1.396 1.00 48.56 155 ASP A C 1
ATOM 1182 O O . ASP A 1 155 ? 9.260 12.593 -1.887 1.00 48.56 155 ASP A O 1
ATOM 1186 N N . HIS A 1 156 ? 9.284 11.294 -0.066 1.00 39.66 156 HIS A N 1
ATOM 1187 C CA . HIS A 1 156 ? 9.264 12.397 0.917 1.00 39.66 156 HIS A CA 1
ATOM 1188 C C . HIS A 1 156 ? 10.419 12.353 1.939 1.00 39.66 156 HIS A C 1
ATOM 1190 O O . HIS A 1 156 ? 10.456 13.156 2.869 1.00 39.66 156 HIS A O 1
ATOM 1196 N N . SER A 1 157 ? 11.391 11.446 1.782 1.00 39.09 157 SER A N 1
ATOM 1197 C CA . SER A 1 157 ? 12.514 11.309 2.729 1.00 39.09 157 SER A CA 1
ATOM 1198 C C . SER A 1 157 ? 13.622 12.366 2.565 1.00 39.09 157 SER A C 1
ATOM 1200 O O . SER A 1 157 ? 14.606 12.309 3.301 1.00 39.09 157 SER A O 1
ATOM 1202 N N . MET A 1 158 ? 13.497 13.330 1.644 1.00 38.25 158 MET A N 1
ATOM 1203 C CA . MET A 1 158 ? 14.514 14.382 1.471 1.00 38.25 158 MET A CA 1
ATOM 1204 C C . MET A 1 158 ? 14.261 15.661 2.285 1.00 38.25 158 MET A C 1
ATOM 1206 O O . MET A 1 158 ? 15.168 16.469 2.424 1.00 38.25 158 MET A O 1
ATOM 1210 N N . THR A 1 159 ? 13.106 15.829 2.938 1.00 37.97 159 THR A N 1
ATOM 1211 C CA . THR A 1 159 ? 12.893 16.935 3.895 1.00 37.97 159 THR A CA 1
ATOM 1212 C C . THR A 1 159 ? 13.122 16.479 5.336 1.00 37.97 159 THR A C 1
ATOM 1214 O O . THR A 1 159 ? 12.234 16.553 6.182 1.00 37.97 159 THR A O 1
ATOM 1217 N N . LEU A 1 160 ? 14.330 16.003 5.640 1.00 39.41 160 LEU A N 1
ATOM 1218 C CA . LEU A 1 160 ? 14.791 15.715 7.007 1.00 39.41 160 LEU A CA 1
ATOM 1219 C C . LEU A 1 160 ? 15.344 16.986 7.687 1.00 39.41 160 LEU A C 1
ATOM 1221 O O . LEU A 1 160 ? 16.393 16.960 8.319 1.00 39.41 160 LEU A O 1
ATOM 1225 N N . GLN A 1 161 ? 14.635 18.116 7.562 1.00 32.19 161 GLN A N 1
ATOM 1226 C CA . GLN A 1 161 ? 14.989 19.369 8.252 1.00 32.19 161 GLN A CA 1
ATOM 1227 C C . GLN A 1 161 ? 13.875 19.955 9.130 1.00 32.19 161 GLN A C 1
ATOM 1229 O O . GLN A 1 161 ? 14.038 21.019 9.720 1.00 32.19 161 GLN A O 1
ATOM 1234 N N . GLY A 1 162 ? 12.778 19.226 9.317 1.00 33.94 162 GLY A N 1
ATOM 1235 C CA . GLY A 1 162 ? 11.809 19.506 10.369 1.00 33.94 162 GLY A CA 1
ATOM 1236 C C . GLY A 1 162 ? 11.510 18.230 11.136 1.00 33.94 162 GLY A C 1
ATOM 1237 O O . GLY A 1 162 ? 11.425 17.159 10.542 1.00 33.94 162 GLY A O 1
ATOM 1238 N N . SER A 1 163 ? 11.257 18.351 12.440 1.00 38.84 163 SER A N 1
ATOM 1239 C CA . SER A 1 163 ? 10.373 17.428 13.169 1.00 38.84 163 SER A CA 1
ATOM 1240 C C . SER A 1 163 ? 10.967 16.270 14.012 1.00 38.84 163 SER A C 1
ATOM 1242 O O . SER A 1 163 ? 10.409 15.178 14.077 1.00 38.84 163 SER A O 1
ATOM 1244 N N . THR A 1 164 ? 11.968 16.525 14.864 1.00 40.16 164 THR A N 1
ATOM 1245 C CA . THR A 1 164 ? 11.997 15.817 16.174 1.00 40.16 164 THR A CA 1
ATOM 1246 C C . THR A 1 164 ? 11.043 16.458 17.190 1.00 40.16 164 THR A C 1
ATOM 1248 O O . THR A 1 164 ? 10.495 15.754 18.035 1.00 40.16 164 THR A O 1
ATOM 1251 N N . HIS A 1 165 ? 10.744 17.758 17.052 1.00 33.62 165 HIS A N 1
ATOM 1252 C CA . HIS A 1 165 ? 9.756 18.465 17.881 1.00 33.62 165 HIS A CA 1
ATOM 1253 C C . HIS A 1 165 ? 8.401 18.701 17.189 1.00 33.62 165 HIS A C 1
ATOM 1255 O O . HIS A 1 165 ? 7.365 18.519 17.826 1.00 33.62 165 HIS A O 1
ATOM 1261 N N . GLU A 1 166 ? 8.369 18.999 15.886 1.00 32.31 166 GLU A N 1
ATOM 1262 C CA . GLU A 1 166 ? 7.106 19.179 15.148 1.00 32.31 166 GLU A CA 1
ATOM 1263 C C . GLU A 1 166 ? 6.365 17.868 14.880 1.00 32.31 166 GLU A C 1
ATOM 1265 O O . GLU A 1 166 ? 5.145 17.867 14.882 1.00 32.31 166 GLU A O 1
ATOM 1270 N N . ALA A 1 167 ? 7.039 16.717 14.785 1.00 36.88 167 ALA A N 1
ATOM 1271 C CA . ALA A 1 167 ? 6.351 15.460 14.500 1.00 36.88 167 ALA A CA 1
ATOM 1272 C C . ALA A 1 167 ? 5.547 15.016 15.716 1.00 36.88 167 ALA A C 1
ATOM 1274 O O . ALA A 1 167 ? 4.520 14.376 15.568 1.00 36.88 167 ALA A O 1
ATOM 1275 N N . ALA A 1 168 ? 5.973 15.364 16.930 1.00 37.97 168 ALA A N 1
ATOM 1276 C CA . ALA A 1 168 ? 5.175 15.127 18.126 1.00 37.97 168 ALA A CA 1
ATOM 1277 C C . ALA A 1 168 ? 3.944 16.053 18.197 1.00 37.97 168 ALA A C 1
ATOM 1279 O O . ALA A 1 168 ? 2.9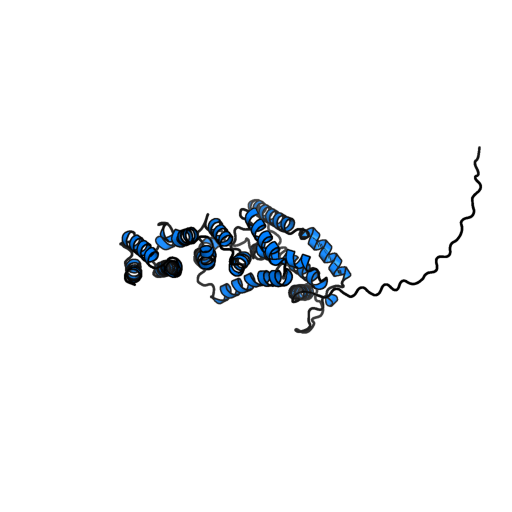38 15.664 18.785 1.00 37.97 168 ALA A O 1
ATOM 1280 N N . GLN A 1 169 ? 4.003 17.237 17.576 1.00 35.09 169 GLN A N 1
ATOM 1281 C CA . GLN A 1 169 ? 2.947 18.252 17.605 1.00 35.09 169 GLN A CA 1
ATOM 1282 C C . GLN A 1 169 ? 1.967 18.124 16.417 1.00 35.09 169 GLN A C 1
ATOM 1284 O O . GLN A 1 169 ? 0.763 18.293 16.596 1.00 35.09 169 GLN A O 1
ATOM 1289 N N . GLU A 1 170 ? 2.438 17.695 15.243 1.00 36.38 170 GLU A N 1
ATOM 1290 C CA . GLU A 1 170 ? 1.623 17.295 14.087 1.00 36.38 170 GLU A CA 1
ATOM 1291 C C . GLU A 1 170 ? 0.965 15.916 14.270 1.00 36.38 170 GLU A C 1
ATOM 1293 O O . GLU A 1 170 ? -0.105 15.666 13.717 1.00 36.38 170 GLU A O 1
ATOM 1298 N N . ARG A 1 171 ? 1.522 15.023 15.105 1.00 47.97 171 ARG A N 1
ATOM 1299 C CA . ARG A 1 171 ? 0.933 13.695 15.402 1.00 47.97 171 ARG A CA 1
ATOM 1300 C C . ARG A 1 171 ? -0.362 13.733 16.218 1.00 47.97 171 ARG A C 1
ATOM 1302 O O . ARG A 1 171 ? -1.066 12.726 16.237 1.00 47.97 171 ARG A O 1
ATOM 1309 N N . ASP A 1 172 ? -0.709 14.864 16.832 1.00 40.94 172 ASP A N 1
ATOM 1310 C CA . ASP A 1 172 ? -2.055 15.130 17.374 1.00 40.94 172 ASP A CA 1
ATOM 1311 C C . ASP A 1 172 ? -2.922 15.971 16.405 1.00 40.94 172 ASP A C 1
ATOM 1313 O O . ASP A 1 172 ? -4.121 16.127 16.623 1.00 40.94 172 ASP A O 1
ATOM 1317 N N . SER A 1 173 ? -2.344 16.457 15.296 1.00 39.88 173 SER A N 1
ATOM 1318 C CA . SER A 1 173 ? -2.962 17.334 14.288 1.00 39.88 173 SER A CA 1
ATOM 1319 C C . SER A 1 173 ? -3.171 16.650 12.922 1.00 39.88 173 SER A C 1
ATOM 1321 O O . SER A 1 173 ? -3.155 17.294 11.878 1.00 39.88 173 SER A O 1
ATOM 1323 N N . TRP A 1 174 ? -3.463 15.350 12.885 1.00 47.81 174 TRP A N 1
ATOM 1324 C CA . TRP A 1 174 ? -3.928 14.642 11.670 1.00 47.81 174 TRP A CA 1
ATOM 1325 C C . TRP A 1 174 ? -5.400 14.942 11.316 1.00 47.81 174 TRP A C 1
ATOM 1327 O O . TRP A 1 174 ? -6.032 14.263 10.511 1.00 47.81 174 TRP A O 1
ATOM 1337 N N . GLU A 1 175 ? -5.995 15.929 11.976 1.00 48.47 175 GLU A N 1
ATOM 1338 C CA . GLU A 1 175 ? -7.447 16.088 12.117 1.00 48.47 175 GLU A CA 1
ATOM 1339 C C . GLU A 1 175 ? -7.975 17.312 11.380 1.00 48.47 175 GLU A C 1
ATOM 1341 O O . GLU A 1 175 ? -9.185 17.497 11.256 1.00 48.47 175 GLU A O 1
ATOM 1346 N N . THR A 1 176 ? -7.042 18.104 10.862 1.00 46.88 176 THR A N 1
ATOM 1347 C CA . THR A 1 176 ? -7.268 19.226 9.958 1.00 46.88 176 THR A CA 1
ATOM 1348 C C . THR A 1 176 ? -6.775 18.897 8.552 1.00 46.88 176 THR A C 1
ATOM 1350 O O . THR A 1 176 ? -6.664 19.788 7.719 1.00 46.88 176 THR A O 1
ATOM 1353 N N . GLU A 1 177 ? -6.470 17.629 8.257 1.00 49.72 177 GLU A N 1
ATOM 1354 C CA . GLU A 1 177 ? -6.305 17.231 6.866 1.00 49.72 177 GLU A CA 1
ATOM 1355 C C . GLU A 1 177 ? -7.695 17.173 6.223 1.00 49.72 177 GLU A C 1
ATOM 1357 O O . GLU A 1 177 ? -8.584 16.468 6.718 1.00 49.72 177 GLU A O 1
ATOM 1362 N N . PRO A 1 178 ? -7.936 17.936 5.148 1.00 53.12 178 PRO A N 1
ATOM 1363 C CA . PRO A 1 178 ? -9.232 17.928 4.498 1.00 53.12 178 PRO A CA 1
ATOM 1364 C C . PRO A 1 178 ? -9.532 16.501 4.019 1.00 53.12 178 PRO A C 1
ATOM 1366 O O . PRO A 1 178 ? -8.664 15.839 3.454 1.00 53.12 178 PRO A O 1
ATOM 1369 N N . MET A 1 179 ? -10.769 16.017 4.216 1.00 56.34 179 MET A N 1
ATOM 1370 C CA . MET A 1 179 ? -11.227 14.682 3.767 1.00 56.34 179 MET A CA 1
ATOM 1371 C C . MET A 1 179 ? -10.865 14.363 2.303 1.00 56.34 179 MET A C 1
ATOM 1373 O O . MET A 1 179 ? -10.846 13.197 1.910 1.00 56.34 179 MET A O 1
ATOM 1377 N N . THR A 1 180 ? -10.616 15.385 1.486 1.00 61.47 180 THR A N 1
ATOM 1378 C CA . THR A 1 180 ? -10.142 15.275 0.105 1.00 61.47 180 THR A CA 1
ATOM 1379 C C . THR A 1 180 ? -8.738 14.672 0.010 1.00 61.47 180 THR A C 1
ATOM 1381 O O . THR A 1 180 ? -8.544 13.754 -0.781 1.00 61.47 180 THR A O 1
ATOM 1384 N N . ALA A 1 181 ? -7.798 15.072 0.871 1.00 66.31 181 ALA A N 1
ATOM 1385 C CA . ALA A 1 181 ? -6.405 14.618 0.828 1.00 66.31 181 ALA A CA 1
ATOM 1386 C C . ALA A 1 181 ? -6.251 13.122 1.153 1.00 66.31 181 ALA A C 1
ATOM 1388 O O . ALA A 1 181 ? -5.353 12.451 0.640 1.00 66.31 181 ALA A O 1
ATOM 1389 N N . ASP A 1 182 ? -7.133 12.585 1.998 1.00 68.31 182 ASP A N 1
ATOM 1390 C CA . ASP A 1 182 ? -7.142 11.164 2.344 1.00 68.31 182 ASP A CA 1
ATOM 1391 C C . ASP A 1 182 ? -7.745 10.308 1.225 1.00 68.31 182 ASP A C 1
ATOM 1393 O O . ASP A 1 182 ? -7.197 9.274 0.847 1.00 68.31 182 ASP A O 1
ATOM 1397 N N . LYS A 1 183 ? -8.840 10.782 0.618 1.00 73.00 183 LYS A N 1
ATOM 1398 C CA . LYS A 1 183 ? -9.425 10.139 -0.566 1.00 73.00 183 LYS A CA 1
ATOM 1399 C C . LYS A 1 183 ? -8.441 10.119 -1.732 1.00 73.00 183 LYS A C 1
ATOM 1401 O O . LYS A 1 183 ? -8.307 9.090 -2.388 1.00 73.00 183 LYS A O 1
ATOM 1406 N N . GLU A 1 184 ? -7.728 11.217 -1.956 1.00 76.44 184 GLU A N 1
ATOM 1407 C CA . GLU A 1 184 ? -6.678 11.309 -2.972 1.00 76.44 184 GLU A CA 1
ATOM 1408 C C . GLU A 1 184 ? -5.506 10.370 -2.675 1.00 76.44 184 GLU A C 1
ATOM 1410 O O . GLU A 1 184 ? -5.012 9.709 -3.585 1.00 76.44 184 GLU A O 1
ATOM 1415 N N . ARG A 1 185 ? -5.079 10.237 -1.412 1.00 77.12 185 ARG A N 1
ATOM 1416 C CA . ARG A 1 185 ? -4.065 9.243 -1.012 1.00 77.12 185 ARG A CA 1
ATOM 1417 C C . ARG A 1 185 ? -4.523 7.816 -1.277 1.00 77.12 185 ARG A C 1
ATOM 1419 O O . ARG A 1 185 ? -3.775 7.046 -1.864 1.00 77.12 185 ARG A O 1
ATOM 1426 N N . VAL A 1 186 ? -5.752 7.464 -0.906 1.00 76.88 186 VAL A N 1
ATOM 1427 C CA . VAL A 1 186 ? -6.308 6.124 -1.157 1.00 76.88 186 VAL A CA 1
ATOM 1428 C C . VAL A 1 186 ? -6.445 5.842 -2.658 1.00 76.88 186 VAL A C 1
ATOM 1430 O O . VAL A 1 186 ? -6.180 4.717 -3.097 1.00 76.88 186 VAL A O 1
ATOM 1433 N N . ALA A 1 187 ? -6.824 6.848 -3.449 1.00 82.56 187 ALA A N 1
ATOM 1434 C CA . ALA A 1 187 ? -6.886 6.746 -4.903 1.00 82.56 187 ALA A CA 1
ATOM 1435 C C . ALA A 1 187 ? -5.489 6.530 -5.507 1.00 82.56 187 ALA A C 1
ATOM 1437 O O . ALA A 1 187 ? -5.290 5.552 -6.228 1.00 82.56 187 ALA A O 1
ATOM 1438 N N . ARG A 1 188 ? -4.501 7.357 -5.132 1.00 82.19 188 ARG A N 1
ATOM 1439 C CA . ARG A 1 188 ? -3.093 7.200 -5.544 1.00 82.19 188 ARG A CA 1
ATOM 1440 C C . ARG A 1 188 ? -2.514 5.854 -5.123 1.00 82.19 188 ARG A C 1
ATOM 1442 O O . ARG A 1 188 ? -1.835 5.201 -5.903 1.00 82.19 188 ARG A O 1
ATOM 1449 N N . ALA A 1 189 ? -2.840 5.391 -3.922 1.00 85.19 189 ALA A N 1
ATOM 1450 C CA . ALA A 1 189 ? -2.405 4.093 -3.431 1.00 85.19 189 ALA A CA 1
ATOM 1451 C C . ALA A 1 189 ? -2.950 2.927 -4.268 1.00 85.19 189 ALA A C 1
ATOM 1453 O O . ALA A 1 189 ? -2.254 1.941 -4.498 1.00 85.19 189 ALA A O 1
ATOM 1454 N N . SER A 1 190 ? -4.190 3.051 -4.745 1.00 92.62 190 SER A N 1
ATOM 1455 C CA . SER A 1 190 ? -4.831 2.035 -5.585 1.00 92.62 190 SER A CA 1
ATOM 1456 C C . SER A 1 190 ? -4.335 2.062 -7.034 1.00 92.62 190 SER A C 1
ATOM 1458 O O . SER A 1 190 ? -4.450 1.049 -7.720 1.00 92.62 190 SER A O 1
ATOM 1460 N N . HIS A 1 191 ? -3.773 3.187 -7.489 1.00 92.69 191 HIS A N 1
ATOM 1461 C CA . HIS A 1 191 ? -3.282 3.396 -8.857 1.00 92.69 191 HIS A CA 1
ATOM 1462 C C . HIS A 1 191 ? -2.292 2.314 -9.296 1.00 92.69 191 HIS A C 1
ATOM 1464 O O . HIS A 1 191 ? -2.567 1.572 -10.238 1.00 92.69 191 HIS A O 1
ATOM 1470 N N . TYR A 1 192 ? -1.189 2.140 -8.560 1.00 92.69 192 TYR A N 1
ATOM 1471 C CA . TYR A 1 192 ? -0.145 1.169 -8.916 1.00 92.69 192 TYR A CA 1
ATOM 1472 C C . TYR A 1 192 ? -0.599 -0.284 -8.774 1.00 92.69 192 TYR A C 1
ATOM 1474 O O . TYR A 1 192 ? -0.189 -1.132 -9.562 1.00 92.69 192 TYR A O 1
ATOM 1482 N N . VAL A 1 193 ? -1.488 -0.573 -7.818 1.00 95.88 193 VAL A N 1
ATOM 1483 C CA . VAL A 1 193 ? -2.100 -1.904 -7.672 1.00 95.88 193 VAL A CA 1
ATOM 1484 C C . VAL A 1 193 ? -2.922 -2.243 -8.916 1.00 95.88 193 VAL A C 1
ATOM 1486 O O . VAL A 1 193 ? -2.800 -3.339 -9.458 1.00 95.88 193 VAL A O 1
ATOM 1489 N N . ASN A 1 194 ? -3.708 -1.288 -9.417 1.00 95.56 194 ASN A N 1
ATOM 1490 C CA . ASN A 1 194 ? -4.517 -1.477 -10.617 1.00 95.56 194 ASN A CA 1
ATOM 1491 C C . ASN A 1 194 ? -3.655 -1.602 -11.880 1.00 95.56 194 ASN A C 1
ATOM 1493 O O . ASN A 1 194 ? -3.914 -2.499 -12.685 1.00 95.56 194 ASN A O 1
ATOM 1497 N N . LYS A 1 195 ? -2.614 -0.766 -12.036 1.00 94.50 195 LYS A N 1
ATOM 1498 C CA . LYS A 1 195 ? -1.659 -0.886 -13.152 1.00 94.50 195 LYS A CA 1
ATOM 1499 C C . LYS A 1 195 ? -0.969 -2.252 -13.144 1.00 94.50 195 LYS A C 1
ATOM 1501 O O . LYS A 1 195 ? -0.952 -2.936 -14.167 1.00 94.50 195 LYS A O 1
ATOM 1506 N N . LEU A 1 196 ? -0.472 -2.694 -11.984 1.00 96.44 196 LEU A N 1
ATOM 1507 C CA . LEU A 1 196 ? 0.155 -4.007 -11.853 1.00 96.44 196 LEU A CA 1
ATOM 1508 C C . LEU A 1 196 ? -0.828 -5.141 -12.152 1.00 96.44 196 LEU A C 1
ATOM 1510 O O . LEU A 1 196 ? -0.464 -6.050 -12.888 1.00 96.44 196 LEU A O 1
ATOM 1514 N N . ARG A 1 197 ? -2.066 -5.092 -11.641 1.00 96.44 197 ARG A N 1
ATOM 1515 C CA . ARG A 1 197 ? -3.077 -6.130 -11.912 1.00 96.44 197 ARG A CA 1
ATOM 1516 C C . ARG A 1 197 ? -3.392 -6.231 -13.405 1.00 96.44 197 ARG A C 1
ATOM 1518 O O . ARG A 1 197 ? -3.428 -7.335 -13.944 1.00 96.44 197 ARG A O 1
ATOM 1525 N N . ALA A 1 198 ? -3.590 -5.093 -14.073 1.00 95.19 198 ALA A N 1
ATOM 1526 C CA . ALA A 1 198 ? -3.886 -5.051 -15.504 1.00 95.19 198 ALA A CA 1
ATOM 1527 C C . ALA A 1 198 ? -2.745 -5.639 -16.347 1.00 95.19 198 ALA A C 1
ATOM 1529 O O . ALA A 1 198 ? -2.997 -6.371 -17.303 1.00 95.19 198 ALA A O 1
ATOM 1530 N N . LEU A 1 199 ? -1.493 -5.359 -15.973 1.00 95.44 199 LEU A N 1
ATOM 1531 C CA . LEU A 1 199 ? -0.337 -5.939 -16.643 1.00 95.44 199 LEU A CA 1
ATOM 1532 C C . LEU A 1 199 ? -0.178 -7.419 -16.293 1.00 95.44 199 LEU A C 1
ATOM 1534 O O . LEU A 1 199 ? -0.175 -8.252 -17.191 1.00 95.44 199 LEU A O 1
ATOM 1538 N N . ALA A 1 200 ? -0.078 -7.784 -15.020 1.00 94.69 200 ALA A N 1
ATOM 1539 C CA . ALA A 1 200 ? 0.217 -9.153 -14.605 1.00 94.69 200 ALA A CA 1
ATOM 1540 C C . ALA A 1 200 ? -0.794 -10.174 -15.157 1.00 94.69 200 ALA A C 1
ATOM 1542 O O . ALA A 1 200 ? -0.389 -11.283 -15.503 1.00 94.69 200 ALA A O 1
ATOM 1543 N N . ALA A 1 201 ? -2.067 -9.787 -15.321 1.00 94.00 201 ALA A N 1
ATOM 1544 C CA . ALA A 1 201 ? -3.131 -10.648 -15.838 1.00 94.00 201 ALA A CA 1
ATOM 1545 C C . ALA A 1 201 ? -3.129 -12.009 -15.112 1.00 94.00 201 ALA A C 1
ATOM 1547 O O . ALA A 1 201 ? -3.300 -12.047 -13.895 1.00 94.00 201 ALA A O 1
ATOM 1548 N N . ASP A 1 202 ? -2.857 -13.111 -15.811 1.00 94.81 202 ASP A N 1
ATOM 1549 C CA . ASP A 1 202 ? -2.828 -14.459 -15.226 1.00 94.81 202 ASP A CA 1
ATOM 1550 C C . ASP A 1 202 ? -1.707 -14.660 -14.184 1.00 94.81 202 ASP A C 1
ATOM 1552 O O . ASP A 1 202 ? -1.817 -15.520 -13.313 1.00 94.81 202 ASP A O 1
ATOM 1556 N N . GLN A 1 203 ? -0.645 -13.846 -14.223 1.00 94.69 203 GLN A N 1
ATOM 1557 C CA . GLN A 1 203 ? 0.465 -13.864 -13.253 1.00 94.69 203 GLN A CA 1
ATOM 1558 C C . GLN A 1 203 ? 0.193 -13.004 -12.008 1.00 94.69 203 GLN A C 1
ATOM 1560 O O . GLN A 1 203 ? 1.073 -12.811 -11.162 1.00 94.69 203 GLN A O 1
ATOM 1565 N N . TRP A 1 204 ? -1.014 -12.448 -11.881 1.00 96.50 204 TRP A N 1
ATOM 1566 C CA . TRP A 1 204 ? -1.383 -11.609 -10.747 1.00 96.50 204 TRP A CA 1
ATOM 1567 C C . TRP A 1 204 ? -1.203 -12.307 -9.385 1.00 96.50 204 TRP A C 1
ATOM 1569 O O . TRP A 1 204 ? -0.539 -11.714 -8.532 1.00 96.50 204 TRP A O 1
ATOM 1579 N N . PRO A 1 205 ? -1.662 -13.560 -9.166 1.00 96.44 205 PRO A N 1
ATOM 1580 C CA . PRO A 1 205 ? -1.478 -14.229 -7.875 1.00 96.44 205 PRO A CA 1
ATOM 1581 C C . PRO A 1 205 ? -0.004 -14.375 -7.474 1.00 96.44 205 PRO A C 1
ATOM 1583 O O . PRO A 1 205 ? 0.351 -14.135 -6.323 1.00 96.44 205 PRO A O 1
ATOM 1586 N N . GLU A 1 206 ? 0.874 -14.694 -8.431 1.00 96.06 206 GLU A N 1
ATOM 1587 C CA . GLU A 1 206 ? 2.319 -14.794 -8.190 1.00 96.06 206 GLU A CA 1
ATOM 1588 C C . GLU A 1 206 ? 2.916 -13.439 -7.785 1.00 96.06 206 GLU A C 1
ATOM 1590 O O . GLU A 1 206 ? 3.735 -13.359 -6.868 1.00 96.06 206 GLU A O 1
ATOM 1595 N N . SER A 1 207 ? 2.463 -12.358 -8.427 1.00 96.06 207 SER A N 1
ATOM 1596 C CA . SER A 1 207 ? 2.888 -10.993 -8.102 1.00 96.06 207 SER A CA 1
ATOM 1597 C C . SER A 1 207 ? 2.485 -10.599 -6.678 1.00 96.06 207 SER A C 1
ATOM 1599 O O . SER A 1 207 ? 3.308 -10.046 -5.947 1.00 96.06 207 SER A O 1
ATOM 1601 N N . VAL A 1 208 ? 1.256 -10.929 -6.260 1.00 96.75 208 VAL A N 1
ATOM 1602 C CA . VAL A 1 208 ? 0.755 -10.689 -4.894 1.00 96.75 208 VAL A CA 1
ATOM 1603 C C . VAL A 1 208 ? 1.610 -11.437 -3.872 1.00 96.75 208 VAL A C 1
ATOM 1605 O O . VAL A 1 208 ? 2.186 -10.804 -2.989 1.00 96.75 208 VAL A O 1
ATOM 1608 N N . THR A 1 209 ? 1.788 -12.752 -4.043 1.00 96.38 209 THR A N 1
ATOM 1609 C CA . THR A 1 209 ? 2.607 -13.573 -3.136 1.00 96.38 209 THR A CA 1
ATOM 1610 C C . THR A 1 209 ? 4.048 -13.072 -3.058 1.00 96.38 209 THR A C 1
ATOM 1612 O O . THR A 1 209 ? 4.645 -13.029 -1.979 1.00 96.38 209 THR A O 1
ATOM 1615 N N . ARG A 1 210 ? 4.627 -12.647 -4.188 1.00 95.88 210 ARG A N 1
ATOM 1616 C CA . ARG A 1 210 ? 5.982 -12.089 -4.209 1.00 95.88 210 ARG A CA 1
ATOM 1617 C C . ARG A 1 210 ? 6.066 -10.794 -3.399 1.00 95.88 210 ARG A C 1
ATOM 1619 O O . ARG A 1 210 ? 6.991 -10.662 -2.599 1.00 95.88 210 ARG A O 1
ATOM 1626 N N . ILE A 1 211 ? 5.112 -9.874 -3.560 1.00 96.62 211 ILE A N 1
ATOM 1627 C CA . ILE A 1 211 ? 5.050 -8.622 -2.786 1.00 96.62 211 ILE A CA 1
ATOM 1628 C C . ILE A 1 211 ? 4.905 -8.911 -1.287 1.00 96.62 211 ILE A C 1
ATOM 1630 O O . ILE A 1 211 ? 5.680 -8.374 -0.497 1.00 96.62 211 ILE A O 1
ATOM 1634 N N . GLU A 1 212 ? 3.977 -9.790 -0.903 1.00 95.00 212 GLU A N 1
ATOM 1635 C CA . GLU A 1 212 ? 3.762 -10.200 0.493 1.00 95.00 212 GLU A CA 1
ATOM 1636 C C . GLU A 1 212 ? 5.042 -10.778 1.104 1.00 95.00 212 GLU A C 1
ATOM 1638 O O . GLU A 1 212 ? 5.459 -10.358 2.182 1.00 95.00 212 GLU A O 1
ATOM 1643 N N . SER A 1 213 ? 5.732 -11.668 0.381 1.00 95.00 213 SER A N 1
ATOM 1644 C CA . SER A 1 213 ? 6.976 -12.287 0.855 1.00 95.00 213 SER A CA 1
ATOM 1645 C C . SER A 1 213 ? 8.108 -11.281 1.090 1.00 95.00 213 SER A C 1
ATOM 1647 O O . SER A 1 213 ? 8.889 -11.429 2.032 1.00 95.00 213 SER A O 1
ATOM 1649 N N . LEU A 1 214 ? 8.205 -10.243 0.252 1.00 94.06 214 LEU A N 1
ATOM 1650 C CA . LEU A 1 214 ? 9.215 -9.196 0.393 1.00 94.06 214 LEU A CA 1
ATOM 1651 C C . LEU A 1 214 ? 8.868 -8.256 1.543 1.00 94.06 214 LEU A C 1
ATOM 1653 O O . LEU A 1 214 ? 9.748 -7.908 2.330 1.00 94.06 214 LEU A O 1
ATOM 1657 N N . TYR A 1 215 ? 7.590 -7.904 1.689 1.00 89.94 215 TYR A N 1
ATOM 1658 C CA . TYR A 1 215 ? 7.129 -7.127 2.833 1.00 89.94 215 TYR A CA 1
ATOM 1659 C C . TYR A 1 215 ? 7.375 -7.876 4.147 1.00 89.94 215 TYR A C 1
ATOM 1661 O O . TYR A 1 215 ? 7.814 -7.289 5.134 1.00 89.94 215 TYR A O 1
ATOM 1669 N N . ASP A 1 216 ? 7.145 -9.190 4.155 1.00 89.50 216 ASP A N 1
ATOM 1670 C CA . ASP A 1 216 ? 7.399 -10.052 5.304 1.00 89.50 216 ASP A CA 1
ATOM 1671 C C . ASP A 1 216 ? 8.882 -10.148 5.661 1.00 89.50 216 ASP A C 1
ATOM 1673 O O . ASP A 1 216 ? 9.234 -10.135 6.837 1.00 89.50 216 ASP A O 1
ATOM 1677 N N . ARG A 1 217 ? 9.758 -10.193 4.655 1.00 91.56 217 ARG A N 1
ATOM 1678 C CA . ARG A 1 217 ? 11.208 -10.291 4.847 1.00 91.56 217 ARG A CA 1
ATOM 1679 C C . ARG A 1 217 ? 11.820 -9.015 5.412 1.00 91.56 217 ARG A C 1
ATOM 1681 O O . ARG A 1 217 ? 12.702 -9.099 6.262 1.00 91.56 217 ARG A O 1
ATOM 1688 N N . TYR A 1 218 ? 11.364 -7.860 4.938 1.00 89.12 218 TYR A N 1
ATOM 1689 C CA . TYR A 1 218 ? 12.002 -6.573 5.220 1.00 89.12 218 TYR A CA 1
ATOM 1690 C C . TYR A 1 218 ? 11.195 -5.670 6.166 1.00 89.12 218 TYR A C 1
ATOM 1692 O O . TYR A 1 218 ? 11.571 -4.524 6.388 1.00 89.12 218 TYR A O 1
ATOM 1700 N N . TYR A 1 219 ? 10.115 -6.162 6.786 1.00 84.50 219 TYR A N 1
ATOM 1701 C CA . TYR A 1 219 ? 9.243 -5.346 7.651 1.00 84.50 219 TYR A CA 1
ATOM 1702 C C . TYR A 1 219 ? 9.972 -4.609 8.788 1.00 84.50 219 TYR A C 1
ATOM 1704 O O . TYR A 1 219 ? 9.467 -3.606 9.294 1.00 84.50 219 TYR A O 1
ATOM 1712 N N . SER A 1 220 ? 11.103 -5.147 9.252 1.00 85.06 220 SER A N 1
ATOM 1713 C CA . SER A 1 220 ? 11.900 -4.575 10.336 1.00 85.06 220 SER A CA 1
ATOM 1714 C C . SER A 1 220 ? 12.872 -3.496 9.870 1.00 85.06 220 SER A C 1
ATOM 1716 O O . SER A 1 220 ? 13.489 -2.861 10.721 1.00 85.06 220 SER A O 1
ATOM 1718 N N . ASP A 1 221 ? 13.038 -3.288 8.563 1.00 86.12 221 ASP A N 1
ATOM 1719 C CA . ASP A 1 221 ? 13.959 -2.278 8.050 1.00 86.12 221 ASP A CA 1
ATOM 1720 C C . ASP A 1 221 ? 13.362 -0.870 8.167 1.00 86.12 221 ASP A C 1
ATOM 1722 O O . ASP A 1 221 ? 12.157 -0.687 7.948 1.00 86.12 221 ASP A O 1
ATOM 1726 N N . PRO A 1 222 ? 14.185 0.159 8.458 1.00 81.88 222 PRO A N 1
ATOM 1727 C CA . PRO A 1 222 ? 13.767 1.563 8.549 1.00 81.88 222 PRO A CA 1
ATOM 1728 C C . PRO A 1 222 ? 12.878 2.040 7.397 1.00 81.88 222 PRO A C 1
ATOM 1730 O O . PRO A 1 222 ? 11.882 2.725 7.627 1.00 81.88 222 PRO A O 1
ATOM 1733 N N . MET A 1 223 ? 13.165 1.578 6.178 1.00 82.56 223 MET A N 1
ATOM 1734 C CA . MET A 1 223 ? 12.393 1.887 4.971 1.00 82.56 223 MET A CA 1
ATOM 1735 C C . MET A 1 223 ? 10.895 1.534 5.090 1.00 82.56 223 MET A C 1
ATOM 1737 O O . MET A 1 223 ? 10.061 2.199 4.485 1.00 82.56 223 MET A O 1
ATOM 1741 N N . PHE A 1 224 ? 10.532 0.530 5.895 1.00 83.00 224 PHE A N 1
ATOM 1742 C CA . PHE A 1 224 ? 9.154 0.054 6.076 1.00 83.00 224 PHE A CA 1
ATOM 1743 C C . PHE A 1 224 ? 8.482 0.571 7.356 1.00 83.00 224 PHE A C 1
ATOM 1745 O O . PHE A 1 224 ? 7.388 0.129 7.716 1.00 83.00 224 PHE A O 1
ATOM 1752 N N . HIS A 1 225 ? 9.109 1.510 8.072 1.00 79.25 225 HIS A N 1
ATOM 1753 C CA . HIS A 1 225 ? 8.563 2.028 9.329 1.00 79.25 225 HIS A CA 1
ATOM 1754 C C . HIS A 1 225 ? 7.413 3.022 9.135 1.00 79.25 225 HIS A C 1
ATOM 1756 O O . HIS A 1 225 ? 6.654 3.266 10.081 1.00 79.25 225 HIS A O 1
ATOM 1762 N N . SER A 1 226 ? 7.262 3.612 7.950 1.00 82.81 226 SER A N 1
ATOM 1763 C CA . SER A 1 226 ? 6.142 4.500 7.632 1.00 82.81 226 SER A CA 1
ATOM 1764 C C . SER A 1 226 ? 4.882 3.704 7.264 1.00 82.81 226 SER A C 1
ATOM 1766 O O . SER A 1 226 ? 4.899 2.487 7.066 1.00 82.81 226 SER A O 1
ATOM 1768 N N . ARG A 1 227 ? 3.725 4.376 7.262 1.00 86.25 227 ARG A N 1
ATOM 1769 C CA . ARG A 1 227 ? 2.468 3.761 6.818 1.00 86.25 227 ARG A CA 1
ATOM 1770 C C . ARG A 1 227 ? 2.536 3.589 5.299 1.00 86.25 227 ARG A C 1
ATOM 1772 O O . ARG A 1 227 ? 2.814 4.558 4.600 1.00 86.25 227 ARG A O 1
ATOM 1779 N N . ASN A 1 228 ? 2.289 2.379 4.798 1.00 90.75 228 ASN A N 1
ATOM 1780 C CA . ASN A 1 228 ? 2.363 2.090 3.369 1.00 90.75 228 ASN A CA 1
ATOM 1781 C C . ASN A 1 228 ? 0.950 1.914 2.803 1.00 90.75 228 ASN A C 1
ATOM 1783 O O . ASN A 1 228 ? 0.406 0.810 2.753 1.00 90.75 228 ASN A O 1
ATOM 1787 N N . TYR A 1 229 ? 0.379 3.022 2.331 1.00 91.31 229 TYR A N 1
ATOM 1788 C CA . TYR A 1 229 ? -0.966 3.041 1.762 1.00 91.31 229 TYR A CA 1
ATOM 1789 C C . TYR A 1 229 ? -1.096 2.174 0.504 1.00 91.31 229 TYR A C 1
ATOM 1791 O O . TYR A 1 229 ? -2.157 1.587 0.284 1.00 91.31 229 TYR A O 1
ATOM 1799 N N . ARG A 1 230 ? -0.036 2.068 -0.312 1.00 93.88 230 ARG A N 1
ATOM 1800 C CA . ARG A 1 230 ? -0.021 1.255 -1.543 1.00 93.88 230 ARG A CA 1
ATOM 1801 C C . ARG A 1 230 ? -0.140 -0.235 -1.203 1.00 93.88 230 ARG A C 1
ATOM 1803 O O . ARG A 1 230 ? -0.973 -0.931 -1.779 1.00 93.88 230 ARG A O 1
ATOM 1810 N N . TYR A 1 231 ? 0.604 -0.705 -0.201 1.00 95.12 231 TYR A N 1
ATOM 1811 C CA . TYR A 1 231 ? 0.469 -2.072 0.310 1.00 95.12 231 TYR A CA 1
ATOM 1812 C C . TYR A 1 231 ? -0.888 -2.300 0.995 1.00 95.12 231 TYR A C 1
ATOM 1814 O O . TYR A 1 231 ? -1.549 -3.299 0.735 1.00 95.12 231 TYR A O 1
ATOM 1822 N N . GLU A 1 232 ? -1.394 -1.342 1.777 1.00 94.75 232 GLU A N 1
ATOM 1823 C CA . GLU A 1 232 ? -2.755 -1.425 2.337 1.00 94.75 232 GLU A CA 1
ATOM 1824 C C . GLU A 1 232 ? -3.842 -1.519 1.256 1.00 94.75 232 GLU A C 1
ATOM 1826 O O . GLU A 1 232 ? -4.861 -2.185 1.447 1.00 94.75 232 GLU A O 1
ATOM 1831 N N . ALA A 1 233 ? -3.667 -0.835 0.122 1.00 95.31 233 ALA A N 1
ATOM 1832 C CA . ALA A 1 233 ? -4.574 -0.948 -1.015 1.00 95.31 233 ALA A CA 1
ATOM 1833 C C . ALA A 1 233 ? -4.542 -2.359 -1.612 1.00 95.31 233 ALA A C 1
ATOM 1835 O O . ALA A 1 233 ? -5.612 -2.9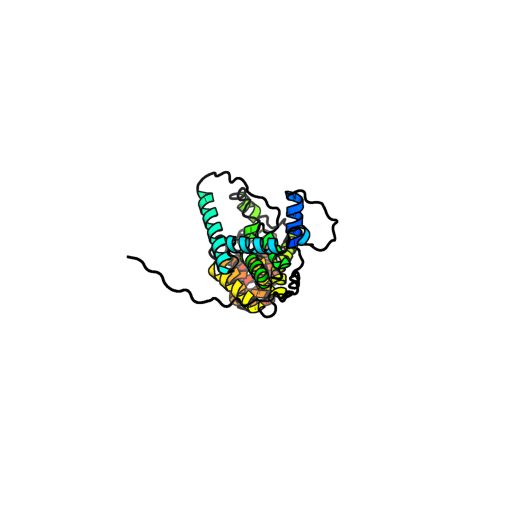18 -1.853 1.00 95.31 233 ALA A O 1
ATOM 1836 N N . LEU A 1 234 ? -3.356 -2.958 -1.769 1.00 96.88 234 LEU A N 1
ATOM 1837 C CA . LEU A 1 234 ? -3.209 -4.346 -2.212 1.00 96.88 234 LEU A CA 1
ATOM 1838 C C . LEU A 1 234 ? -3.982 -5.303 -1.294 1.00 96.88 234 LEU A C 1
ATOM 1840 O O . LEU A 1 234 ? -4.859 -6.030 -1.757 1.00 96.88 234 LEU A O 1
ATOM 1844 N N . LEU A 1 235 ? -3.730 -5.229 0.016 1.00 96.50 235 LEU A N 1
ATOM 1845 C CA . LEU A 1 235 ? -4.350 -6.109 1.010 1.00 96.50 235 LEU A CA 1
ATOM 1846 C C . LEU A 1 235 ? -5.880 -5.990 1.030 1.00 96.50 235 LEU A C 1
ATOM 1848 O O . LEU A 1 235 ? -6.584 -6.993 1.158 1.00 96.50 235 LEU A O 1
ATOM 1852 N N . ARG A 1 236 ? -6.412 -4.769 0.878 1.00 95.38 236 ARG A N 1
ATOM 1853 C CA . ARG A 1 236 ? -7.863 -4.532 0.816 1.00 95.38 236 ARG A CA 1
ATOM 1854 C C . ARG A 1 236 ? -8.491 -5.077 -0.455 1.00 95.38 236 ARG A C 1
ATOM 1856 O O . ARG A 1 236 ? -9.550 -5.696 -0.374 1.00 95.38 236 ARG A O 1
ATOM 1863 N N . GLN A 1 237 ? -7.877 -4.825 -1.609 1.00 94.69 237 GLN A N 1
ATOM 1864 C CA . GLN A 1 237 ? -8.437 -5.250 -2.889 1.00 94.69 237 GLN A CA 1
ATOM 1865 C C . GLN A 1 237 ? -8.403 -6.775 -3.047 1.00 94.69 237 GLN A C 1
ATOM 1867 O O . GLN A 1 237 ? -9.384 -7.349 -3.508 1.00 94.69 237 GLN A O 1
ATOM 1872 N N . GLU A 1 238 ? -7.327 -7.423 -2.596 1.00 94.94 238 GLU A N 1
ATOM 1873 C CA . GLU A 1 238 ? -7.155 -8.881 -2.664 1.00 94.94 238 GLU A CA 1
ATOM 1874 C C . GLU A 1 238 ? -7.773 -9.632 -1.480 1.00 94.94 238 GLU A C 1
ATOM 1876 O O . GLU A 1 238 ? -7.714 -10.856 -1.429 1.00 94.94 238 GLU A O 1
ATOM 1881 N N . ARG A 1 239 ? -8.376 -8.917 -0.519 1.00 93.88 239 ARG A N 1
ATOM 1882 C CA . ARG A 1 239 ? -8.993 -9.508 0.682 1.00 93.88 239 ARG A CA 1
ATOM 1883 C C . ARG A 1 239 ? -8.036 -10.418 1.469 1.00 93.88 239 ARG A C 1
ATOM 1885 O O . ARG A 1 239 ? -8.442 -11.427 2.041 1.00 93.88 239 ARG A O 1
ATOM 1892 N N . GLN A 1 240 ? -6.770 -10.016 1.562 1.00 94.69 240 GLN A N 1
ATOM 1893 C CA . GLN A 1 240 ? -5.714 -10.772 2.241 1.00 94.69 240 GLN A CA 1
ATOM 1894 C C . GLN A 1 240 ? -5.787 -10.578 3.761 1.00 94.69 240 GLN A C 1
ATOM 1896 O O . GLN A 1 240 ? -4.987 -9.860 4.361 1.00 94.69 240 GLN A O 1
ATOM 1901 N N . GLY A 1 241 ? -6.788 -11.191 4.401 1.00 94.06 241 GLY A N 1
ATOM 1902 C CA . GLY A 1 241 ? -7.088 -10.994 5.825 1.00 94.06 241 GLY A CA 1
ATOM 1903 C C . GLY A 1 241 ? -5.927 -11.327 6.764 1.00 94.06 241 GLY A C 1
ATOM 1904 O O . GLY A 1 241 ? -5.644 -10.563 7.689 1.00 94.06 241 GLY A O 1
ATOM 1905 N N . GLY A 1 242 ? -5.220 -12.431 6.509 1.00 95.44 242 GLY A N 1
ATOM 1906 C CA . GLY A 1 242 ? -4.108 -12.870 7.355 1.00 95.44 242 GLY A CA 1
ATOM 1907 C C . GLY A 1 242 ? -2.893 -11.944 7.265 1.00 95.44 242 GLY A C 1
ATOM 1908 O O . GLY A 1 242 ? -2.266 -11.639 8.281 1.00 95.44 242 GLY A O 1
ATOM 1909 N N . GLU A 1 243 ? -2.584 -11.457 6.063 1.00 95.56 243 GLU A N 1
ATOM 1910 C CA . GLU A 1 243 ? -1.502 -10.492 5.834 1.00 95.56 243 GLU A CA 1
ATOM 1911 C C . GLU A 1 243 ? -1.863 -9.100 6.361 1.00 95.56 243 GLU A C 1
ATOM 1913 O O . GLU A 1 243 ? -1.035 -8.450 6.997 1.00 95.56 243 GLU A O 1
ATOM 1918 N N . ALA A 1 244 ? -3.120 -8.668 6.204 1.00 96.50 244 ALA A N 1
ATOM 1919 C CA . ALA A 1 244 ? -3.645 -7.450 6.820 1.00 96.50 244 ALA A CA 1
ATOM 1920 C C . ALA A 1 244 ? -3.492 -7.462 8.342 1.00 96.50 244 ALA A C 1
ATOM 1922 O O . ALA A 1 244 ? -3.005 -6.491 8.924 1.00 96.50 244 ALA A O 1
ATOM 1923 N N . LEU A 1 245 ? -3.844 -8.576 8.985 1.00 95.94 245 LEU A N 1
ATOM 1924 C CA . LEU A 1 245 ? -3.706 -8.712 10.428 1.00 95.94 245 LEU A CA 1
ATOM 1925 C C . LEU A 1 245 ? -2.237 -8.648 10.858 1.00 95.94 245 LEU A C 1
ATOM 1927 O O . LEU A 1 245 ? -1.900 -7.878 11.761 1.00 95.94 245 LEU A O 1
ATOM 1931 N N . ARG A 1 246 ? -1.348 -9.394 10.187 1.00 94.44 246 ARG A N 1
ATOM 1932 C CA . ARG A 1 246 ? 0.099 -9.349 10.458 1.00 94.44 246 ARG A CA 1
ATOM 1933 C C . ARG A 1 246 ? 0.675 -7.950 10.258 1.00 94.44 246 ARG A C 1
ATOM 1935 O O . ARG A 1 246 ? 1.447 -7.484 11.100 1.00 94.44 246 ARG A O 1
ATOM 1942 N N . TYR A 1 247 ? 0.273 -7.263 9.191 1.00 93.62 247 TYR A N 1
ATOM 1943 C CA . TYR A 1 247 ? 0.674 -5.890 8.910 1.00 93.62 247 TYR A CA 1
ATOM 1944 C C . TYR A 1 247 ? 0.281 -4.942 10.051 1.00 93.62 247 TYR A C 1
ATOM 1946 O O . TYR A 1 247 ? 1.139 -4.265 10.630 1.00 93.62 247 TYR A O 1
ATOM 1954 N N . CYS A 1 248 ? -0.997 -4.946 10.444 1.00 93.94 248 CYS A N 1
ATOM 1955 C CA . CYS A 1 248 ? -1.500 -4.096 11.518 1.00 93.94 248 CYS A CA 1
ATOM 1956 C C . CYS A 1 248 ? -0.861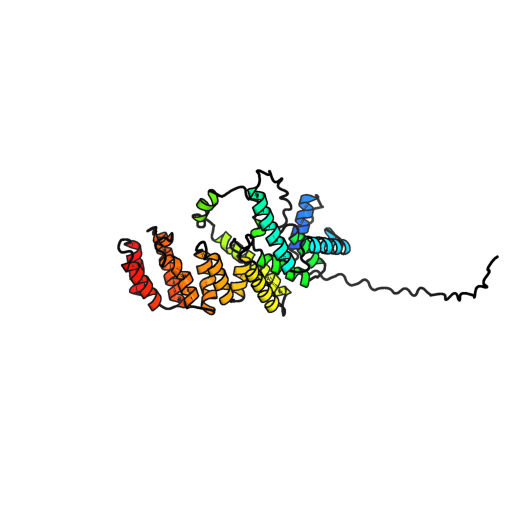 -4.434 12.875 1.00 93.94 248 CYS A C 1
ATOM 1958 O O . CYS A 1 248 ? -0.498 -3.518 13.611 1.00 93.94 248 CYS A O 1
ATOM 1960 N N . GLN A 1 249 ? -0.658 -5.715 13.203 1.00 92.94 249 GLN A N 1
ATOM 1961 C CA . GLN A 1 249 ? 0.005 -6.140 14.444 1.00 92.94 249 GLN A CA 1
ATOM 1962 C C . GLN A 1 249 ? 1.451 -5.637 14.535 1.00 92.94 249 GLN A C 1
ATOM 1964 O O . GLN A 1 249 ? 1.858 -5.127 15.581 1.00 92.94 249 GLN A O 1
ATOM 1969 N N . ARG A 1 250 ? 2.221 -5.742 13.443 1.00 90.94 250 ARG A N 1
ATOM 1970 C CA . ARG A 1 250 ? 3.613 -5.264 13.383 1.00 90.94 250 ARG A CA 1
ATOM 1971 C C . ARG A 1 250 ? 3.690 -3.759 13.564 1.00 90.94 250 ARG A C 1
ATOM 1973 O O . ARG A 1 250 ? 4.445 -3.284 14.411 1.00 90.94 250 ARG A O 1
ATOM 1980 N N . ARG A 1 251 ? 2.867 -3.014 12.822 1.00 87.94 251 ARG A N 1
ATOM 1981 C CA . ARG A 1 251 ? 2.805 -1.549 12.914 1.00 87.94 251 ARG A CA 1
ATOM 1982 C C . ARG A 1 251 ? 2.369 -1.092 14.299 1.00 87.94 251 ARG A C 1
ATOM 1984 O O . ARG A 1 251 ? 3.005 -0.220 14.880 1.00 87.94 251 ARG A O 1
ATOM 1991 N N . CYS A 1 252 ? 1.367 -1.760 14.868 1.00 88.12 252 CYS A N 1
ATOM 1992 C CA . CYS A 1 252 ? 0.840 -1.445 16.190 1.00 88.12 252 CYS A CA 1
ATOM 1993 C C . CYS A 1 252 ? 1.687 -1.986 17.353 1.00 88.12 252 CYS A C 1
ATOM 1995 O O . CYS A 1 252 ? 1.242 -1.947 18.505 1.00 88.12 252 CYS A O 1
ATOM 1997 N N . ARG A 1 253 ? 2.886 -2.530 17.101 1.00 84.94 253 ARG A N 1
ATOM 1998 C CA . ARG A 1 253 ? 3.756 -3.052 18.163 1.00 84.94 253 ARG A CA 1
ATOM 1999 C C . ARG A 1 253 ? 4.333 -1.930 19.022 1.00 84.94 253 ARG A C 1
ATOM 2001 O O . ARG A 1 253 ? 4.332 -2.062 20.242 1.00 84.94 253 ARG A O 1
ATOM 2008 N N . THR A 1 254 ? 4.806 -0.856 18.391 1.00 78.50 254 THR A N 1
ATOM 2009 C CA . THR A 1 254 ? 5.440 0.289 19.065 1.00 78.50 254 THR A CA 1
ATOM 2010 C C . THR A 1 254 ? 4.451 1.414 19.350 1.00 78.50 254 THR A C 1
ATOM 2012 O O . THR A 1 254 ? 4.475 1.981 20.439 1.00 78.50 254 THR A O 1
ATOM 2015 N N . TRP A 1 255 ? 3.547 1.708 18.415 1.00 80.06 255 TRP A N 1
ATOM 2016 C CA . TRP A 1 255 ? 2.539 2.756 18.559 1.00 80.06 255 TRP A CA 1
ATOM 2017 C C . TRP A 1 255 ? 1.227 2.317 17.909 1.00 80.06 255 TRP A C 1
ATOM 2019 O O . TRP A 1 255 ? 1.235 1.738 16.831 1.00 80.06 255 TRP A O 1
ATOM 2029 N N . TYR A 1 256 ? 0.091 2.558 18.562 1.00 85.00 256 TYR A N 1
ATOM 2030 C CA . TYR A 1 256 ? -1.203 2.124 18.034 1.00 85.00 256 TYR A CA 1
ATOM 2031 C C . TYR A 1 256 ? -1.759 3.123 17.012 1.00 85.00 256 TYR A C 1
ATOM 2033 O O . TYR A 1 256 ? -2.052 4.265 17.370 1.00 85.00 256 TYR A O 1
ATOM 2041 N N . ASP A 1 257 ? -1.976 2.672 15.775 1.00 87.81 257 ASP A N 1
ATOM 2042 C CA . ASP A 1 257 ? -2.634 3.452 14.723 1.00 87.81 257 ASP A CA 1
ATOM 2043 C C . ASP A 1 257 ? -4.122 3.084 14.633 1.00 87.81 257 ASP A C 1
ATOM 2045 O O . ASP A 1 257 ? -4.518 2.108 13.994 1.00 87.81 257 ASP A O 1
ATOM 2049 N N . HIS A 1 258 ? -4.967 3.895 15.274 1.00 84.44 258 HIS A N 1
ATOM 2050 C CA . HIS A 1 258 ? -6.421 3.722 15.241 1.00 84.44 258 HIS A CA 1
ATOM 2051 C C . HIS A 1 258 ? -6.982 3.717 13.821 1.00 84.44 258 HIS A C 1
ATOM 2053 O O . HIS A 1 258 ? -7.898 2.947 13.530 1.00 84.44 258 HIS A O 1
ATOM 2059 N N . LYS A 1 259 ? -6.478 4.603 12.959 1.00 85.69 259 LYS A N 1
ATOM 2060 C CA . LYS A 1 259 ? -7.034 4.787 11.625 1.00 85.69 259 LYS A CA 1
ATOM 2061 C C . LYS A 1 259 ? -6.711 3.567 10.771 1.00 85.69 259 LYS A C 1
ATOM 2063 O O . LYS A 1 259 ? -7.630 2.970 10.231 1.00 85.69 259 LYS A O 1
ATOM 2068 N N . LEU A 1 260 ? -5.450 3.132 10.758 1.00 90.81 260 LEU A N 1
ATOM 2069 C CA . LEU A 1 260 ? -5.035 1.901 10.082 1.00 90.81 260 LEU A CA 1
ATOM 2070 C C . LEU A 1 260 ? -5.865 0.687 10.525 1.00 90.81 260 LEU A C 1
ATOM 2072 O O . LEU A 1 260 ? -6.409 -0.027 9.685 1.00 90.81 260 LEU A O 1
ATOM 2076 N N . VAL A 1 261 ? -5.975 0.450 11.837 1.00 92.81 261 VAL A N 1
ATOM 2077 C CA . VAL A 1 261 ? -6.696 -0.721 12.364 1.00 92.81 261 VAL A CA 1
ATOM 2078 C C . VAL A 1 261 ? -8.179 -0.657 12.001 1.00 92.81 261 VAL A C 1
ATOM 2080 O O . VAL A 1 261 ? -8.750 -1.666 11.598 1.00 92.81 261 VAL A O 1
ATOM 2083 N N . SER A 1 262 ? -8.795 0.525 12.085 1.00 90.00 262 SER A N 1
ATOM 2084 C CA . SER A 1 262 ? -10.190 0.729 11.686 1.00 90.00 262 SER A CA 1
ATOM 2085 C C . SER A 1 262 ? -10.403 0.551 10.176 1.00 90.00 262 SER A C 1
ATOM 2087 O O . SER A 1 262 ? -11.415 -0.021 9.775 1.00 90.00 262 SER A O 1
ATOM 2089 N N . ASP A 1 263 ? -9.483 1.033 9.338 1.00 90.19 263 ASP A N 1
ATOM 2090 C CA . ASP A 1 263 ? -9.570 0.937 7.874 1.00 90.19 263 ASP A CA 1
ATOM 2091 C C . ASP A 1 263 ? -9.421 -0.516 7.395 1.00 90.19 263 ASP A C 1
ATOM 2093 O O . ASP A 1 263 ? -10.084 -0.934 6.445 1.00 90.19 263 ASP A O 1
ATOM 2097 N N . MET A 1 264 ? -8.576 -1.297 8.072 1.00 94.75 264 MET A N 1
ATOM 2098 C CA . MET A 1 264 ? -8.283 -2.691 7.725 1.00 94.75 264 MET A CA 1
ATOM 2099 C C . MET A 1 264 ? -9.198 -3.708 8.416 1.00 94.75 264 MET A C 1
ATOM 2101 O O . MET A 1 264 ? -9.166 -4.883 8.049 1.00 94.75 264 MET A O 1
ATOM 2105 N N . PHE A 1 265 ? -10.021 -3.296 9.389 1.00 95.00 265 PHE A N 1
ATOM 2106 C CA . PHE A 1 265 ? -10.806 -4.209 10.229 1.00 95.00 265 PHE A CA 1
ATOM 2107 C C . PHE A 1 265 ? -11.643 -5.200 9.414 1.00 95.00 265 PHE A C 1
ATOM 2109 O O . PHE A 1 265 ? -11.517 -6.405 9.613 1.00 95.00 265 PHE A O 1
ATOM 2116 N N . ASP A 1 266 ? -12.398 -4.722 8.422 1.00 94.19 266 ASP A N 1
ATOM 2117 C CA . ASP A 1 266 ? -13.277 -5.574 7.602 1.00 94.19 266 ASP A CA 1
ATOM 2118 C C . ASP A 1 266 ? -12.512 -6.588 6.731 1.00 94.19 266 ASP A C 1
ATOM 2120 O O . ASP A 1 266 ? -13.105 -7.534 6.212 1.00 94.19 266 ASP A O 1
ATOM 2124 N N . VAL A 1 267 ? -11.208 -6.380 6.529 1.00 95.69 267 VAL A N 1
ATOM 2125 C CA . VAL A 1 267 ? -10.324 -7.322 5.831 1.00 95.69 267 VAL A CA 1
ATOM 2126 C C . VAL A 1 267 ? -9.761 -8.335 6.821 1.00 95.69 267 VAL A C 1
ATOM 2128 O O . VAL A 1 267 ? -9.811 -9.532 6.563 1.00 95.69 267 VAL A O 1
ATOM 2131 N N . MET A 1 268 ? -9.283 -7.876 7.982 1.00 97.12 268 MET A N 1
ATOM 2132 C CA . MET A 1 268 ? -8.694 -8.741 9.012 1.00 97.12 268 MET A CA 1
ATOM 2133 C C . MET A 1 268 ? -9.686 -9.782 9.547 1.00 97.12 268 MET A C 1
ATOM 2135 O O . MET A 1 268 ? -9.326 -10.950 9.701 1.00 97.12 268 MET A O 1
ATOM 2139 N N . VAL A 1 269 ? -10.945 -9.384 9.771 1.00 95.94 269 VAL A N 1
ATOM 2140 C CA . VAL A 1 269 ? -11.996 -10.265 10.319 1.00 95.94 269 VAL A CA 1
ATOM 2141 C C . VAL A 1 269 ? -12.313 -11.468 9.428 1.00 95.94 269 VAL A C 1
ATOM 2143 O O . VAL A 1 269 ? -12.873 -12.446 9.910 1.00 95.94 269 VAL A O 1
ATOM 2146 N N . GLN A 1 270 ? -11.942 -11.422 8.144 1.00 93.75 270 GLN A N 1
ATOM 2147 C CA . GLN A 1 270 ? -12.127 -12.541 7.214 1.00 93.75 270 GLN A CA 1
ATOM 2148 C C . GLN A 1 270 ? -11.159 -13.694 7.492 1.00 93.75 270 GLN A C 1
ATOM 2150 O O . GLN A 1 270 ? -11.443 -14.829 7.123 1.00 93.75 270 GLN A O 1
ATOM 2155 N N . SER A 1 271 ? -10.021 -13.405 8.131 1.00 95.75 271 SER A N 1
ATOM 2156 C CA . SER A 1 271 ? -9.016 -14.407 8.484 1.00 95.75 271 SER A CA 1
ATOM 2157 C C . SER A 1 271 ? -9.119 -14.835 9.940 1.00 95.75 271 SER A C 1
ATOM 2159 O O . SER A 1 271 ? -9.077 -16.028 10.222 1.00 95.75 271 SER A O 1
ATOM 2161 N N . ASP A 1 272 ? -9.195 -13.878 10.864 1.00 96.25 272 ASP A N 1
ATOM 2162 C CA . ASP A 1 272 ? -9.242 -14.152 12.300 1.00 96.25 272 ASP A CA 1
ATOM 2163 C C . ASP A 1 272 ? -10.027 -13.042 13.003 1.00 96.25 272 ASP A C 1
ATOM 2165 O O . ASP A 1 272 ? -9.519 -11.947 13.265 1.00 96.25 272 ASP A O 1
ATOM 2169 N N . LEU A 1 273 ? -11.302 -13.331 13.270 1.00 95.06 273 LEU A N 1
ATOM 2170 C CA . LEU A 1 273 ? -12.215 -12.413 13.943 1.00 95.06 273 LEU A CA 1
ATOM 2171 C C . LEU A 1 273 ? -11.706 -12.038 15.336 1.00 95.06 273 LEU A C 1
ATOM 2173 O O . LEU A 1 273 ? -11.723 -10.862 15.693 1.00 95.06 273 LEU A O 1
ATOM 2177 N N . GLU A 1 274 ? -11.243 -13.017 16.111 1.00 95.75 274 GLU A N 1
ATOM 2178 C CA . GLU A 1 274 ? -10.846 -12.798 17.499 1.00 95.75 274 GLU A CA 1
ATOM 2179 C C . GLU A 1 274 ? -9.605 -11.917 17.577 1.00 95.75 274 GLU A C 1
ATOM 2181 O O . GLU A 1 274 ? -9.617 -10.889 18.256 1.00 95.75 274 GLU A O 1
ATOM 2186 N N . ALA A 1 275 ? -8.564 -12.245 16.813 1.00 96.00 275 ALA A N 1
ATOM 2187 C CA . ALA A 1 275 ? -7.353 -11.436 16.787 1.00 96.00 275 ALA A CA 1
ATOM 2188 C C . ALA A 1 275 ? -7.604 -10.023 16.230 1.00 96.00 275 ALA A C 1
ATOM 2190 O O . ALA A 1 275 ? -7.005 -9.057 16.715 1.00 96.00 275 ALA A O 1
ATOM 2191 N N . ALA A 1 276 ? -8.501 -9.873 15.249 1.00 95.88 276 ALA A N 1
ATOM 2192 C CA . ALA A 1 276 ? -8.902 -8.565 14.739 1.00 95.88 276 ALA A CA 1
ATOM 2193 C C . ALA A 1 276 ? -9.654 -7.743 15.800 1.00 95.88 276 ALA A C 1
ATOM 2195 O O . ALA A 1 276 ? -9.374 -6.552 15.960 1.00 95.88 276 ALA A O 1
ATOM 2196 N N . CYS A 1 277 ? -10.584 -8.357 16.540 1.00 95.19 277 CYS A N 1
ATOM 2197 C CA . CYS A 1 277 ? -11.305 -7.711 17.639 1.00 95.19 277 CYS A CA 1
ATOM 2198 C C . CYS A 1 277 ? -10.359 -7.285 18.766 1.00 95.19 277 CYS A C 1
ATOM 2200 O O . CYS A 1 277 ? -10.426 -6.139 19.206 1.00 95.19 277 CYS A O 1
ATOM 2202 N N . GLU A 1 278 ? -9.449 -8.161 19.192 1.00 94.81 278 GLU A N 1
ATOM 2203 C CA . GLU A 1 278 ? -8.443 -7.836 20.208 1.00 94.81 278 GLU A CA 1
ATOM 2204 C C . GLU A 1 278 ? -7.559 -6.667 19.770 1.00 94.81 278 GLU A C 1
ATOM 2206 O O . GLU A 1 278 ? -7.312 -5.735 20.540 1.00 94.81 278 GLU A O 1
ATOM 2211 N N . LEU A 1 279 ? -7.129 -6.655 18.504 1.00 94.81 279 LEU A N 1
ATOM 2212 C CA . LEU A 1 279 ? -6.348 -5.544 17.978 1.00 94.81 279 LEU A CA 1
ATOM 2213 C C . LEU A 1 279 ? -7.155 -4.238 17.978 1.00 94.81 279 LEU A C 1
ATOM 2215 O O . LEU A 1 279 ? -6.637 -3.225 18.441 1.00 94.81 279 LEU A O 1
ATOM 2219 N N . LEU A 1 280 ? -8.416 -4.262 17.532 1.00 94.69 280 LEU A N 1
ATOM 2220 C CA . LEU A 1 280 ? -9.312 -3.097 17.514 1.00 94.69 280 LEU A CA 1
ATOM 2221 C C . LEU A 1 280 ? -9.570 -2.528 18.922 1.00 94.69 280 LEU A C 1
ATOM 2223 O O . LEU A 1 280 ? -9.642 -1.309 19.101 1.00 94.69 280 LEU A O 1
ATOM 2227 N N . LEU A 1 281 ? -9.716 -3.403 19.921 1.00 94.12 281 LEU A N 1
ATOM 2228 C CA . LEU A 1 281 ? -10.057 -3.044 21.300 1.00 94.12 281 LEU A CA 1
ATOM 2229 C C . LEU A 1 281 ? -8.846 -2.710 22.171 1.00 94.12 281 LEU A C 1
ATOM 2231 O O . LEU A 1 281 ? -9.008 -2.098 23.230 1.00 94.12 281 LEU A O 1
ATOM 2235 N N . ARG A 1 282 ? -7.628 -3.005 21.710 1.00 92.69 282 ARG A N 1
ATOM 2236 C CA . ARG A 1 282 ? -6.377 -2.753 22.436 1.00 92.69 282 ARG A CA 1
ATOM 2237 C C . ARG A 1 282 ? -6.274 -1.358 23.085 1.00 92.69 282 ARG A C 1
ATOM 2239 O O . ARG A 1 282 ? -5.835 -1.281 24.237 1.00 92.69 282 ARG A O 1
ATOM 2246 N N . PRO A 1 283 ? -6.695 -0.244 22.448 1.00 91.00 283 PRO A N 1
ATOM 2247 C CA . PRO A 1 283 ? -6.671 1.075 23.089 1.00 91.00 283 PRO A CA 1
ATOM 2248 C C . PRO A 1 283 ? -7.616 1.194 24.284 1.00 91.00 283 PRO A C 1
ATOM 2250 O O . PRO A 1 283 ? -7.318 1.937 25.214 1.00 91.00 283 PRO A O 1
ATOM 2253 N N . LEU A 1 284 ? -8.745 0.482 24.262 1.00 91.69 284 LEU A N 1
ATOM 2254 C CA . LEU A 1 284 ? -9.761 0.469 25.321 1.00 91.69 284 LEU A CA 1
ATOM 2255 C C . LEU A 1 284 ? -9.358 -0.429 26.496 1.00 91.69 284 LEU A C 1
ATOM 2257 O O . LEU A 1 284 ? -9.891 -0.304 27.606 1.00 91.69 284 LEU A O 1
ATOM 2261 N N . HIS A 1 285 ? -8.432 -1.358 26.265 1.00 91.44 285 HIS A N 1
ATOM 2262 C CA . HIS A 1 285 ? -7.851 -2.203 27.306 1.00 91.44 285 HIS A CA 1
ATOM 2263 C C . HIS A 1 285 ? -6.669 -1.525 28.008 1.00 91.44 285 HIS A C 1
ATOM 2265 O O . HIS A 1 285 ? -6.468 -1.739 29.207 1.00 91.44 285 HIS A O 1
ATOM 2271 N N . ASN A 1 286 ? -5.949 -0.642 27.309 1.00 88.25 286 ASN A N 1
ATOM 2272 C CA . ASN A 1 286 ? -4.853 0.142 27.869 1.00 88.25 286 ASN A CA 1
ATOM 2273 C C . ASN A 1 286 ? -5.349 1.447 28.524 1.00 88.25 286 ASN A C 1
ATOM 2275 O O . ASN A 1 286 ? -5.735 2.394 27.839 1.00 88.25 286 ASN A O 1
ATOM 2279 N N . ALA A 1 287 ? -5.283 1.521 29.857 1.00 84.19 287 ALA A N 1
ATOM 2280 C CA . ALA A 1 287 ? -5.698 2.706 30.612 1.00 84.19 287 ALA A CA 1
ATOM 2281 C C . ALA A 1 287 ? -4.842 3.951 30.327 1.00 84.19 287 ALA A C 1
ATOM 2283 O O . ALA A 1 287 ? -5.353 5.065 30.439 1.00 84.19 287 ALA A O 1
ATOM 2284 N N . ASP A 1 288 ? -3.585 3.757 29.923 1.00 83.25 288 ASP A N 1
ATOM 2285 C CA . ASP A 1 288 ? -2.653 4.833 29.584 1.00 83.25 288 ASP A CA 1
ATOM 2286 C C . ASP A 1 288 ? -2.768 5.297 28.133 1.00 83.25 288 ASP A C 1
ATOM 2288 O O . ASP A 1 288 ? -2.067 6.226 27.729 1.00 83.25 288 ASP A O 1
ATOM 2292 N N . SER A 1 289 ? -3.643 4.680 27.332 1.00 85.00 289 SER A N 1
ATOM 2293 C CA . SER A 1 289 ? -3.846 5.123 25.958 1.00 85.00 289 SER A CA 1
ATOM 2294 C C . SER A 1 289 ? -4.394 6.552 25.925 1.00 85.00 289 SER A C 1
ATOM 2296 O O . SER A 1 289 ? -5.205 6.953 26.765 1.00 85.00 289 SER A O 1
ATOM 2298 N N . ASN A 1 290 ? -4.008 7.325 24.905 1.00 82.12 290 ASN A N 1
ATOM 2299 C CA . ASN A 1 290 ? -4.505 8.695 24.711 1.00 82.12 290 ASN A CA 1
ATOM 2300 C C . ASN A 1 290 ? -6.044 8.758 24.656 1.00 82.12 290 ASN A C 1
ATOM 2302 O O . ASN A 1 290 ? -6.652 9.748 25.070 1.00 82.12 290 ASN A O 1
ATOM 2306 N N . LEU A 1 291 ? -6.676 7.676 24.188 1.00 84.75 291 LEU A N 1
ATOM 2307 C CA . LEU A 1 291 ? -8.126 7.527 24.120 1.00 84.75 291 LEU A CA 1
ATOM 2308 C C . LEU A 1 291 ? -8.766 7.426 25.516 1.00 84.75 291 LEU A C 1
ATOM 2310 O O . LEU A 1 291 ? -9.823 8.014 25.774 1.00 84.75 291 LEU A O 1
ATOM 2314 N N . MET A 1 292 ? -8.111 6.710 26.431 1.00 87.44 292 MET A N 1
ATOM 2315 C CA . MET A 1 292 ? -8.628 6.457 27.774 1.00 87.44 292 MET A CA 1
ATOM 2316 C C . MET A 1 292 ? -8.208 7.518 28.797 1.00 87.44 292 MET A C 1
ATOM 2318 O O . MET A 1 292 ? -8.984 7.787 29.717 1.00 87.44 292 MET A O 1
ATOM 2322 N N . ARG A 1 293 ? -7.059 8.181 28.600 1.00 84.56 293 ARG A N 1
ATOM 2323 C CA . ARG A 1 293 ? -6.517 9.214 29.499 1.00 84.56 293 ARG A CA 1
ATOM 2324 C C . ARG A 1 293 ? -7.376 10.482 29.555 1.00 84.56 293 ARG A C 1
ATOM 2326 O O . ARG A 1 293 ? -7.643 10.991 30.639 1.00 84.56 293 ARG A O 1
ATOM 2333 N N . ASN A 1 294 ? -7.847 10.972 28.405 1.00 83.25 294 ASN A N 1
ATOM 2334 C CA . ASN A 1 294 ? -8.556 12.254 28.323 1.00 83.25 294 ASN A CA 1
ATOM 2335 C C . ASN A 1 294 ? -10.071 12.062 28.148 1.00 83.25 294 ASN A C 1
ATOM 2337 O O . ASN A 1 294 ? -10.523 11.360 27.237 1.00 83.25 294 ASN A O 1
ATOM 2341 N N . ASN A 1 295 ? -10.874 12.728 28.989 1.00 82.31 295 ASN A N 1
ATOM 2342 C CA . ASN A 1 295 ? -12.340 12.705 28.910 1.00 82.31 295 ASN A CA 1
ATOM 2343 C C . ASN A 1 295 ? -12.911 13.815 28.019 1.00 82.31 295 ASN A C 1
ATOM 2345 O O . ASN A 1 295 ? -13.691 14.647 28.471 1.00 82.31 295 ASN A O 1
ATOM 2349 N N . THR A 1 296 ? -12.507 13.832 26.752 1.00 88.81 296 THR A N 1
ATOM 2350 C CA . THR A 1 296 ? -13.037 14.780 25.766 1.00 88.81 296 THR A CA 1
ATOM 2351 C C . THR A 1 296 ? -14.242 14.178 25.027 1.00 88.81 296 THR A C 1
ATOM 2353 O O . THR A 1 296 ? -14.260 12.963 24.795 1.00 88.81 296 THR A O 1
ATOM 2356 N N . PRO A 1 297 ? -15.220 14.990 24.573 1.00 87.81 297 PRO A N 1
ATOM 2357 C CA . PRO A 1 297 ? -16.334 14.520 23.730 1.00 87.81 297 PRO A CA 1
ATOM 2358 C C . PRO A 1 297 ? -15.863 13.753 22.486 1.00 87.81 297 PRO A C 1
ATOM 2360 O O . PRO A 1 297 ? -16.513 12.836 21.982 1.00 87.81 297 PRO A O 1
ATOM 2363 N N . ARG A 1 298 ? -14.676 14.118 22.012 1.00 86.50 298 ARG A N 1
ATOM 2364 C CA . ARG A 1 298 ? -14.007 13.531 20.865 1.00 86.50 298 ARG A CA 1
ATOM 2365 C C . ARG A 1 298 ? -13.516 12.113 21.115 1.00 86.50 298 ARG A C 1
ATOM 2367 O O . ARG A 1 298 ? -13.794 11.221 20.318 1.00 86.50 298 ARG A O 1
ATOM 2374 N N . ASN A 1 299 ? -12.854 11.892 22.247 1.00 88.62 299 ASN A N 1
ATOM 2375 C CA . ASN A 1 299 ? -12.451 10.554 22.663 1.00 88.62 299 ASN A CA 1
ATOM 2376 C C . ASN A 1 299 ? -13.670 9.669 22.915 1.00 88.62 299 ASN A C 1
ATOM 2378 O O . ASN A 1 299 ? -13.663 8.513 22.508 1.00 88.62 299 ASN A O 1
ATOM 2382 N N . VAL A 1 300 ? -14.736 10.217 23.508 1.00 90.19 300 VAL A N 1
ATOM 2383 C CA . VAL A 1 300 ? -16.008 9.494 23.651 1.00 90.19 300 VAL A CA 1
ATOM 2384 C C . VAL A 1 300 ? -16.534 9.067 22.280 1.00 90.19 300 VAL A C 1
ATOM 2386 O O . VAL A 1 300 ? -16.782 7.886 22.073 1.00 90.19 300 VAL A O 1
ATOM 2389 N N . SER A 1 301 ? -16.600 9.980 21.308 1.00 89.38 301 SER A N 1
ATOM 2390 C CA . SER A 1 301 ? -17.060 9.665 19.946 1.00 89.38 301 SER A CA 1
ATOM 2391 C C . SER A 1 301 ? -16.239 8.555 19.280 1.00 89.38 301 SER A C 1
ATOM 2393 O O . SER A 1 301 ? -16.814 7.678 18.639 1.00 89.38 301 SER A O 1
ATOM 2395 N N . ARG A 1 302 ? -14.913 8.545 19.479 1.00 87.81 302 ARG A N 1
ATOM 2396 C CA . ARG A 1 302 ? -14.016 7.489 18.978 1.00 87.81 302 ARG A CA 1
ATOM 2397 C C . ARG A 1 302 ? -14.227 6.139 19.658 1.00 87.81 302 ARG A C 1
ATOM 2399 O O . ARG A 1 302 ? -14.252 5.113 18.988 1.00 87.81 302 ARG A O 1
ATOM 2406 N N . ILE A 1 303 ? -14.396 6.120 20.981 1.00 91.69 303 ILE A N 1
ATOM 2407 C CA . ILE A 1 303 ? -14.728 4.887 21.712 1.00 91.69 303 ILE A CA 1
ATOM 2408 C C . ILE A 1 303 ? -16.034 4.314 21.152 1.00 91.69 303 ILE A C 1
ATOM 2410 O O . ILE A 1 303 ? -16.103 3.138 20.806 1.00 91.69 303 ILE A O 1
ATOM 2414 N N . MET A 1 304 ? -17.041 5.170 20.971 1.00 92.94 304 MET A N 1
ATOM 2415 C CA . MET A 1 304 ? -18.328 4.767 20.413 1.00 92.94 304 MET A CA 1
ATOM 2416 C C . MET A 1 304 ? -18.214 4.284 18.962 1.00 92.94 304 MET A C 1
ATOM 2418 O O . MET A 1 304 ? -18.887 3.324 18.598 1.00 92.94 304 MET A O 1
ATOM 2422 N N . SER A 1 305 ? -17.369 4.892 18.119 1.00 91.06 305 SER A N 1
ATOM 2423 C CA . SER A 1 305 ? -17.155 4.401 16.750 1.00 91.06 305 SER A CA 1
ATOM 2424 C C . SER A 1 305 ? -16.475 3.032 16.722 1.00 91.06 305 SER A C 1
ATOM 2426 O O . SER A 1 305 ? -16.888 2.184 15.934 1.00 91.06 305 SER A O 1
ATOM 2428 N N . LEU A 1 306 ? -15.497 2.784 17.602 1.00 92.06 306 LEU A N 1
ATOM 2429 C CA . LEU A 1 306 ? -14.851 1.473 17.733 1.00 92.06 306 LEU A CA 1
ATOM 2430 C C . LEU A 1 306 ? -15.848 0.398 18.173 1.00 92.06 306 LEU A C 1
ATOM 2432 O O . LEU A 1 306 ? -15.926 -0.655 17.549 1.00 92.06 306 LEU A O 1
ATOM 2436 N N . LEU A 1 307 ? -16.654 0.684 19.200 1.00 93.31 307 LEU A N 1
ATOM 2437 C CA . LEU A 1 307 ? -17.669 -0.247 19.694 1.00 93.31 307 LEU A CA 1
ATOM 2438 C C . LEU A 1 307 ? -18.760 -0.522 18.652 1.00 93.31 307 LEU A C 1
ATOM 2440 O O . LEU A 1 307 ? -19.163 -1.667 18.477 1.00 93.31 307 LEU A O 1
ATOM 2444 N N . ARG A 1 308 ? -19.205 0.490 17.898 1.00 91.81 308 ARG A N 1
ATOM 2445 C CA . ARG A 1 308 ? -20.149 0.278 16.787 1.00 91.81 308 ARG A CA 1
ATOM 2446 C C . ARG A 1 308 ? -19.541 -0.579 15.677 1.00 91.81 308 ARG A C 1
ATOM 2448 O O . ARG A 1 308 ? -20.224 -1.456 15.154 1.00 91.81 308 ARG A O 1
ATOM 2455 N N . ARG A 1 309 ? -18.266 -0.360 15.334 1.00 91.06 309 ARG A N 1
ATOM 2456 C CA . ARG A 1 309 ? -17.563 -1.179 14.335 1.00 91.06 309 ARG A CA 1
ATOM 2457 C C . ARG A 1 309 ? -17.418 -2.624 14.814 1.00 91.06 309 ARG A C 1
ATOM 2459 O O . ARG A 1 309 ? -17.726 -3.532 14.048 1.00 91.06 309 ARG A O 1
ATOM 2466 N N . LEU A 1 310 ? -17.074 -2.837 16.086 1.00 93.06 310 LEU A N 1
ATOM 2467 C CA . LEU A 1 310 ? -17.090 -4.162 16.711 1.00 93.06 310 LEU A CA 1
ATOM 2468 C C . LEU A 1 310 ? -18.4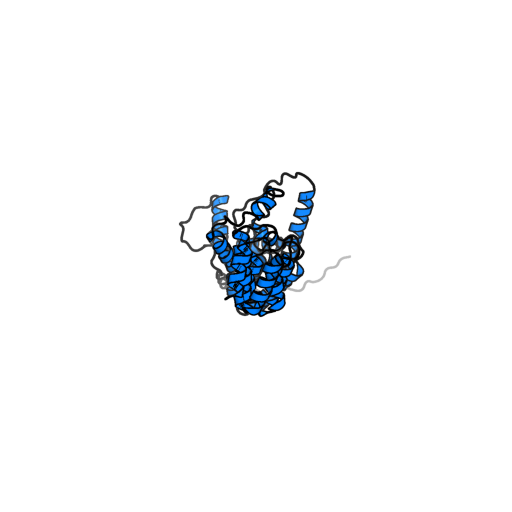73 -4.815 16.581 1.00 93.06 310 LEU A C 1
ATOM 2470 O O . LEU A 1 310 ? -18.571 -5.936 16.092 1.00 93.06 310 LEU A O 1
ATOM 2474 N N . GLY A 1 311 ? -19.538 -4.101 16.955 1.00 91.31 311 GLY A N 1
ATOM 2475 C CA . GLY A 1 311 ? -20.908 -4.620 16.923 1.00 91.31 311 GLY A CA 1
ATOM 2476 C C . GLY A 1 311 ? -21.387 -5.021 15.535 1.00 91.31 311 GLY A C 1
ATOM 2477 O O . GLY A 1 311 ? -22.122 -5.996 15.406 1.00 91.31 311 GLY A O 1
ATOM 2478 N N . SER A 1 312 ? -20.925 -4.323 14.493 1.00 90.38 312 SER A N 1
ATOM 2479 C CA . SER A 1 312 ? -21.274 -4.650 13.106 1.00 90.38 312 SER A CA 1
ATOM 2480 C C . SER A 1 312 ? -20.742 -6.006 12.628 1.00 90.38 312 SER A C 1
ATOM 2482 O O . SER A 1 312 ? -21.273 -6.539 11.658 1.00 90.38 312 SER A O 1
ATOM 2484 N N . VAL A 1 313 ? -19.733 -6.574 13.304 1.00 91.06 313 VAL A N 1
ATOM 2485 C CA . VAL A 1 313 ? -19.097 -7.842 12.905 1.00 91.06 313 VAL A CA 1
ATOM 2486 C C . VAL A 1 313 ? -19.212 -8.920 13.987 1.00 91.06 313 VAL A C 1
ATOM 2488 O O . VAL A 1 313 ? -19.614 -10.039 13.693 1.00 91.06 313 VAL A O 1
ATOM 2491 N N . ALA A 1 314 ? -18.883 -8.597 15.240 1.00 90.06 314 ALA A N 1
ATOM 2492 C CA . ALA A 1 314 ? -18.839 -9.547 16.356 1.00 90.06 314 ALA A CA 1
ATOM 2493 C C . ALA A 1 314 ? -20.165 -9.653 17.137 1.00 90.06 314 ALA A C 1
ATOM 2495 O O . ALA A 1 314 ? -20.261 -10.426 18.090 1.00 90.06 314 ALA A O 1
ATOM 2496 N N . GLY A 1 315 ? -21.185 -8.882 16.748 1.00 90.06 315 GLY A N 1
ATOM 2497 C CA . GLY A 1 315 ? -22.500 -8.879 17.384 1.00 90.06 315 GLY A CA 1
ATOM 2498 C C . GLY A 1 315 ? -22.612 -7.969 18.611 1.00 90.06 315 GLY A C 1
ATOM 2499 O O . GLY A 1 315 ? -21.636 -7.421 19.127 1.00 90.06 315 GLY A O 1
ATOM 2500 N N . THR A 1 316 ? -23.850 -7.793 19.072 1.00 90.50 316 THR A N 1
ATOM 2501 C CA . THR A 1 316 ? -24.214 -6.850 20.141 1.00 90.50 316 THR A CA 1
ATOM 2502 C C . THR A 1 316 ? -23.726 -7.289 21.515 1.00 90.50 316 THR A C 1
ATOM 2504 O O . THR A 1 316 ? -23.312 -6.441 22.295 1.00 90.50 316 THR A O 1
ATOM 2507 N N . GLU A 1 317 ? -23.697 -8.590 21.806 1.00 91.06 317 GLU A N 1
ATOM 2508 C CA . GLU A 1 317 ? -23.304 -9.103 23.128 1.00 91.06 317 GLU A CA 1
ATOM 2509 C C . GLU A 1 317 ? -21.883 -8.687 23.516 1.00 91.06 317 GLU A C 1
ATOM 2511 O O . GLU A 1 317 ? -21.660 -8.161 24.605 1.00 91.06 317 GLU A O 1
ATOM 2516 N N . ARG A 1 318 ? -20.921 -8.811 22.592 1.00 91.12 318 ARG A N 1
ATOM 2517 C CA . ARG A 1 318 ? -19.532 -8.407 22.855 1.00 91.12 318 ARG A CA 1
ATOM 2518 C C . ARG A 1 318 ? -19.408 -6.900 23.079 1.00 91.12 318 ARG A C 1
ATOM 2520 O O . ARG A 1 318 ? -18.623 -6.463 23.918 1.00 91.12 318 ARG A O 1
ATOM 2527 N N . VAL A 1 319 ? -20.207 -6.103 22.364 1.00 93.44 319 VAL A N 1
ATOM 2528 C CA . VAL A 1 319 ? -20.286 -4.652 22.583 1.00 93.44 319 VAL A CA 1
ATOM 2529 C C . VAL A 1 319 ? -20.841 -4.340 23.967 1.00 93.44 319 VAL A C 1
ATOM 2531 O O . VAL A 1 319 ? -20.275 -3.484 24.643 1.00 93.44 319 VAL A O 1
ATOM 2534 N N . LYS A 1 320 ? -21.898 -5.036 24.404 1.00 93.56 320 LYS A N 1
ATOM 2535 C CA . LYS A 1 320 ? -22.490 -4.858 25.737 1.00 93.56 320 LYS A CA 1
ATOM 2536 C C . LYS A 1 320 ? -21.484 -5.181 26.831 1.00 93.56 320 LYS A C 1
ATOM 2538 O O . LYS A 1 320 ? -21.234 -4.327 27.675 1.00 93.56 320 LYS A O 1
ATOM 2543 N N . THR A 1 321 ? -20.817 -6.331 26.745 1.00 94.25 321 THR A N 1
ATOM 2544 C CA . THR A 1 321 ? -19.776 -6.723 27.707 1.00 94.25 321 THR A CA 1
ATOM 2545 C C . THR A 1 321 ? -18.658 -5.679 27.803 1.00 94.25 321 THR A C 1
ATOM 2547 O O . THR A 1 321 ? -18.247 -5.294 28.899 1.00 94.25 321 THR A O 1
ATOM 2550 N N . GLU A 1 322 ? -18.172 -5.163 26.669 1.00 94.12 322 GLU A N 1
ATOM 2551 C CA . GLU A 1 322 ? -17.139 -4.120 26.676 1.00 94.12 322 GLU A CA 1
ATOM 2552 C C . GLU A 1 322 ? -17.659 -2.766 27.188 1.00 94.12 322 GLU A C 1
ATOM 2554 O O . GLU A 1 322 ? -16.950 -2.066 27.918 1.00 94.12 322 GLU A O 1
ATOM 2559 N N . ALA A 1 323 ? -18.897 -2.393 26.861 1.00 93.56 323 ALA A N 1
ATOM 2560 C CA . ALA A 1 323 ? -19.520 -1.159 27.333 1.00 93.56 323 ALA A CA 1
ATOM 2561 C C . ALA A 1 323 ? -19.768 -1.174 28.851 1.00 93.56 323 ALA A C 1
ATOM 2563 O O . ALA A 1 323 ? -19.519 -0.167 29.524 1.00 93.56 323 ALA A O 1
ATOM 2564 N N . GLU A 1 324 ? -20.191 -2.311 29.404 1.00 93.94 324 GLU A N 1
ATOM 2565 C CA . GLU A 1 324 ? -20.336 -2.540 30.846 1.00 93.94 324 GLU A CA 1
ATOM 2566 C C . GLU A 1 324 ? -18.980 -2.424 31.551 1.00 93.94 324 GLU A C 1
ATOM 2568 O O . GLU A 1 324 ? -18.818 -1.598 32.454 1.00 93.94 324 GLU A O 1
ATOM 2573 N N . ARG A 1 325 ? -17.958 -3.143 31.059 1.00 95.12 325 ARG A N 1
ATOM 2574 C CA . ARG A 1 325 ? -16.587 -3.088 31.596 1.00 95.12 325 ARG A CA 1
ATOM 2575 C C . ARG A 1 325 ? -16.046 -1.658 31.645 1.00 95.12 325 ARG A C 1
ATOM 2577 O O . ARG A 1 325 ? -15.439 -1.244 32.638 1.00 95.12 325 ARG A O 1
ATOM 2584 N N . LEU A 1 326 ? -16.234 -0.891 30.570 1.00 93.69 326 LEU A N 1
ATOM 2585 C CA . LEU A 1 326 ? -15.793 0.503 30.499 1.00 93.69 326 LEU A CA 1
ATOM 2586 C C . LEU A 1 326 ? -16.587 1.409 31.449 1.00 93.69 326 LEU A C 1
ATOM 2588 O O . LEU A 1 326 ? -15.990 2.268 32.107 1.00 93.69 326 LEU A O 1
ATOM 2592 N N . SER A 1 327 ? -17.901 1.210 31.559 1.00 91.75 327 SER A N 1
ATOM 2593 C CA . SER A 1 327 ? -18.763 1.975 32.468 1.00 91.75 327 SER A CA 1
ATOM 2594 C C . SER A 1 327 ? -18.382 1.766 33.934 1.00 91.75 327 SER A C 1
ATOM 2596 O O . SER A 1 327 ? -18.321 2.737 34.699 1.00 91.75 327 SER A O 1
ATOM 2598 N N . ASP A 1 328 ? -18.048 0.530 34.304 1.00 91.88 328 ASP A N 1
ATOM 2599 C CA . ASP A 1 328 ? -17.625 0.164 35.654 1.00 91.88 328 ASP A CA 1
ATOM 2600 C C . ASP A 1 328 ? -16.244 0.706 36.012 1.00 91.88 328 ASP A C 1
ATOM 2602 O O . ASP A 1 328 ? -16.039 1.199 37.127 1.00 91.88 328 ASP A O 1
ATOM 2606 N N . ARG A 1 329 ? -15.299 0.646 35.066 1.00 92.62 329 ARG A N 1
ATOM 2607 C CA . ARG A 1 329 ? -13.915 1.088 35.281 1.00 92.62 329 ARG A CA 1
ATOM 2608 C C . ARG A 1 329 ? -13.784 2.610 35.336 1.00 92.62 329 ARG A C 1
ATOM 2610 O O . ARG A 1 329 ? -12.962 3.120 36.093 1.00 92.62 329 ARG A O 1
ATOM 2617 N N . TYR A 1 330 ? -14.593 3.350 34.575 1.00 89.94 330 TYR A N 1
ATOM 2618 C CA . TYR A 1 330 ? -14.481 4.809 34.433 1.00 89.94 330 TYR A CA 1
ATOM 2619 C C . TYR A 1 330 ? -15.688 5.565 35.008 1.00 89.94 330 TYR A C 1
ATOM 2621 O O . TYR A 1 330 ? -16.282 6.426 34.355 1.00 89.94 330 TYR A O 1
ATOM 2629 N N . ARG A 1 331 ? -16.014 5.300 36.282 1.00 87.56 331 ARG A N 1
ATOM 2630 C CA . ARG A 1 331 ? -17.196 5.854 36.980 1.00 87.56 331 ARG A CA 1
ATOM 2631 C C . ARG A 1 331 ? -17.318 7.379 36.926 1.00 87.56 331 ARG A C 1
ATOM 2633 O O . ARG A 1 331 ? -18.438 7.885 36.857 1.00 87.56 331 ARG A O 1
ATOM 2640 N N . GLY A 1 332 ? -16.185 8.086 36.942 1.00 86.06 332 GLY A N 1
ATOM 2641 C CA . GLY A 1 332 ? -16.109 9.552 36.916 1.00 86.06 332 GLY A CA 1
ATOM 2642 C C . GLY A 1 332 ? -16.303 10.193 35.535 1.00 86.06 332 GLY A C 1
ATOM 2643 O O . GLY A 1 332 ? -16.444 11.410 35.448 1.00 86.06 332 GLY A O 1
ATOM 2644 N N . ARG A 1 333 ? -16.337 9.413 34.444 1.00 89.69 333 ARG A N 1
ATOM 2645 C CA . ARG A 1 333 ? -16.531 9.926 33.076 1.00 89.69 333 ARG A CA 1
ATOM 2646 C C . ARG A 1 333 ? -18.019 9.928 32.714 1.00 89.69 333 ARG A C 1
ATOM 2648 O O . ARG A 1 333 ? -18.485 9.082 31.957 1.00 89.69 333 ARG A O 1
ATOM 2655 N N . THR A 1 334 ? -18.771 10.886 33.258 1.00 89.25 334 THR A N 1
ATOM 2656 C CA . THR A 1 334 ? -20.244 10.963 33.132 1.00 89.25 334 THR A CA 1
ATOM 2657 C C . THR A 1 334 ? -20.740 10.956 31.683 1.00 89.25 334 THR A C 1
ATOM 2659 O O . THR A 1 334 ? -21.672 10.221 31.365 1.00 89.25 334 THR A O 1
ATOM 2662 N N . GLN A 1 335 ? -20.092 11.712 30.790 1.00 88.94 335 GLN A N 1
ATOM 2663 C CA . GLN A 1 335 ? -20.447 11.743 29.366 1.00 88.94 335 GLN A CA 1
ATOM 2664 C C . GLN A 1 335 ? -20.228 10.389 28.682 1.00 88.94 335 GLN A C 1
ATOM 2666 O O . GLN A 1 335 ? -21.119 9.912 27.988 1.00 88.94 335 GLN A O 1
ATOM 2671 N N . LEU A 1 336 ? -19.072 9.751 28.908 1.00 90.38 336 LEU A N 1
ATOM 2672 C CA . LEU A 1 336 ? -18.781 8.427 28.355 1.00 90.38 336 LEU A CA 1
ATOM 2673 C C . LEU A 1 336 ? -19.820 7.406 28.825 1.00 90.38 336 LEU A C 1
ATOM 2675 O O . LEU A 1 336 ? -20.360 6.672 28.013 1.00 90.38 336 LEU A O 1
ATOM 2679 N N . ARG A 1 337 ? -20.147 7.398 30.120 1.00 92.62 337 ARG A N 1
ATOM 2680 C CA . ARG A 1 337 ? -21.141 6.476 30.682 1.00 92.62 337 ARG A CA 1
ATOM 2681 C C . ARG A 1 337 ? -22.529 6.656 30.085 1.00 92.62 337 ARG A C 1
ATOM 2683 O O . ARG A 1 337 ? -23.185 5.664 29.806 1.00 92.62 337 ARG A O 1
ATOM 2690 N N . LYS A 1 338 ? -22.968 7.901 29.879 1.00 91.81 338 LYS A N 1
ATOM 2691 C CA . LYS A 1 338 ? -24.261 8.179 29.242 1.00 91.81 338 LYS A CA 1
ATOM 2692 C C . LYS A 1 338 ? -24.329 7.563 27.841 1.00 91.81 338 LYS A C 1
ATOM 2694 O O . LYS A 1 338 ? -25.324 6.938 27.499 1.00 91.81 338 LYS A O 1
ATOM 2699 N N . GLU A 1 339 ? -23.264 7.720 27.059 1.00 92.38 339 GLU A N 1
ATOM 2700 C CA . GLU A 1 339 ? -23.173 7.143 25.716 1.00 92.38 339 GLU A CA 1
ATOM 2701 C C . GLU A 1 339 ? -23.082 5.609 25.762 1.00 92.38 339 GLU A C 1
ATOM 2703 O O . GLU A 1 339 ? -23.812 4.937 25.042 1.00 92.38 339 GLU A O 1
ATOM 2708 N N . LEU A 1 340 ? -22.264 5.033 26.648 1.00 92.31 340 LEU A N 1
ATOM 2709 C CA . LEU A 1 340 ? -22.154 3.578 26.802 1.00 92.31 340 LEU A CA 1
ATOM 2710 C C . LEU A 1 340 ? -23.481 2.938 27.227 1.00 92.31 340 LEU A C 1
ATOM 2712 O O . LEU A 1 340 ? -23.847 1.907 26.674 1.00 92.31 340 LEU A O 1
ATOM 2716 N N . GLN A 1 341 ? -24.238 3.574 28.126 1.00 91.19 341 GLN A N 1
ATOM 2717 C CA . GLN A 1 341 ? -25.557 3.095 28.544 1.00 91.19 341 GLN A CA 1
ATOM 2718 C C . GLN A 1 341 ? -26.517 2.967 27.354 1.00 91.19 341 GLN A C 1
ATOM 2720 O O . GLN A 1 341 ? -27.241 1.981 27.254 1.00 91.19 341 GLN A O 1
ATOM 2725 N N . SER A 1 342 ? -26.453 3.902 26.398 1.00 90.88 342 SER A N 1
ATOM 2726 C CA . SER A 1 342 ? -27.271 3.827 25.181 1.00 90.88 342 SER A CA 1
ATOM 2727 C C . SER A 1 342 ? -26.950 2.614 24.297 1.00 90.88 342 SER A C 1
ATOM 2729 O O . SER A 1 342 ? -27.834 2.134 23.600 1.00 90.88 342 SER A O 1
ATOM 2731 N N . LEU A 1 343 ? -25.714 2.093 24.332 1.00 87.44 343 LEU A N 1
ATOM 2732 C CA . LEU A 1 343 ? -25.336 0.863 23.619 1.00 87.44 343 LEU A CA 1
ATOM 2733 C C . LEU A 1 343 ? -25.728 -0.411 24.372 1.00 87.44 343 LEU A C 1
ATOM 2735 O O . LEU A 1 343 ? -25.879 -1.454 23.746 1.00 87.44 343 LEU A O 1
ATOM 2739 N N . ILE A 1 344 ? -25.852 -0.344 25.699 1.00 89.00 344 ILE A N 1
ATOM 2740 C CA . ILE A 1 344 ? -26.255 -1.484 26.535 1.00 89.00 344 ILE A CA 1
ATOM 2741 C C . ILE A 1 344 ? -27.767 -1.724 26.409 1.00 89.00 344 ILE A C 1
ATOM 2743 O O . ILE A 1 344 ? -28.217 -2.871 26.342 1.00 89.00 344 ILE A O 1
ATOM 2747 N N . GLU A 1 345 ? -28.536 -0.635 26.355 1.00 85.69 345 GLU A N 1
ATOM 2748 C CA . GLU A 1 345 ? -30.003 -0.640 26.271 1.00 85.69 345 GLU A CA 1
ATOM 2749 C C . GLU A 1 345 ? -30.551 -0.862 24.852 1.00 85.69 345 GLU A C 1
ATOM 2751 O O . GLU A 1 345 ? -31.708 -1.260 24.714 1.00 85.69 345 GLU A O 1
ATOM 2756 N N . ALA A 1 346 ? -29.737 -0.613 23.819 1.00 75.12 346 ALA A N 1
ATOM 2757 C CA . ALA A 1 346 ? -30.034 -0.955 22.424 1.00 75.12 346 ALA A CA 1
ATOM 2758 C C . ALA A 1 346 ? -29.913 -2.466 22.172 1.00 75.12 346 ALA A C 1
ATOM 2760 O O . ALA A 1 346 ? -30.668 -2.966 21.311 1.00 75.12 346 ALA A O 1
#

Sequence (346 aa):
MNEHAELAPKVAQRISPEQSAVEPAAEPAVIGDGEAGRAAYEYAQNRFELLSFGAGIPCDYDLIMDVAQWECIREVLQRLLTMQDLEAAVRTSAHRCMQQLADSCGEDSAVDDVGDPSLPHGWLTILEAAYERLGDKAGLCRVYAYYIITGDGMDHSMTLQGSTHEAAQERDSWETEPMTADKERVARASHYVNKLRALAADQWPESVTRIESLYDRYYSDPMFHSRNYRYEALLRQERQGGEALRYCQRRCRTWYDHKLVSDMFDVMVQSDLEAACELLLRPLHNADSNLMRNNTPRNVSRIMSLLRRLGSVAGTERVKTEAERLSDRYRGRTQLRKELQSLIEA